Protein AF-A0A917LIN8-F1 (afdb_monomer)

Radius of gyration: 25.71 Å; Cα contacts (8 Å, |Δi|>4): 199; chains: 1; bounding box: 50×62×78 Å

Solvent-accessible surface area (backbone atoms only — not comparable to full-atom values): 12710 Å² total; per-residue (Å²): 141,64,70,69,61,58,52,55,50,21,66,72,71,47,32,49,89,47,98,47,26,43,43,60,83,51,43,73,45,68,66,60,33,48,60,43,65,79,50,48,73,30,46,46,29,79,84,49,97,59,68,46,59,94,97,43,52,61,7,15,52,40,60,76,49,48,64,61,52,44,53,56,44,56,70,54,29,37,52,29,88,75,69,80,53,64,80,85,57,66,88,84,48,74,75,34,44,35,57,57,51,38,67,74,68,50,63,54,44,69,70,58,45,51,58,54,26,74,30,39,70,58,66,50,30,25,53,48,65,68,95,47,73,52,74,68,50,48,50,50,53,52,48,53,51,50,51,49,40,52,75,74,69,43,94,71,83,84,70,89,67,92,67,67,95,82,64,81,73,50,73,67,56,51,50,52,53,49,51,52,50,51,63,59,59,49,75,67,49,67,67,60,52,54,57,54,54,52,51,52,56,54,48,56,58,53,52,54,55,58,55,64,69,69,76,113

Organism: NCBI:txid908250

Sequence (216 aa):
MGTGEFVVEASSNGYWPVERNICDQHFRDPELVTALRDNLTEESCDFCDRTGTPGTPFAAHMDAIMPTLMVGIRALYEPASESGIDYMDTEITSKYTDYDVVYDVVDAEDEVLNAVAHNLTCDDWLQSNWQRPRPDQEMFYGWEAFKSIIKHSLRFLFAGHPVDVDDQPSGARFLHDLIEMIGQIDGWSYRVRRRCIAAECTLQSRISRRRAVRSD

Mean predicted aligned error: 14.88 Å

Foldseek 3Di:
DPVVVQVVVCVVQQFHFQAFKAFLPFAPDPVLSVQFVVAFDAQDGPVDPHGHDPPDGGIHGVVSSSSVLSVQLVVFKDAPVVPPDDPPDVPLFHKDALLRSLVVRGHGDPVVSVSSSVGGPGGIMGTVPRVDDDPVVVVVVVVVVVVCCVVPVDPDDCLPDPDDPPDDDDPVNVVVSVVVVVVVVCVVVVVVVCVVVVVVVVVVVVVVVVVVVVPD

Structure (mmCIF, N/CA/C/O backbone):
data_AF-A0A917LIN8-F1
#
_entry.id   AF-A0A917LIN8-F1
#
loop_
_atom_site.group_PDB
_atom_site.id
_atom_site.type_symbol
_atom_site.label_atom_id
_atom_site.label_alt_id
_atom_site.label_comp_id
_atom_site.label_asym_id
_atom_site.label_entity_id
_atom_site.label_seq_id
_atom_site.pdbx_PDB_ins_code
_atom_site.Cartn_x
_atom_site.Cartn_y
_atom_site.Cartn_z
_atom_site.occupancy
_atom_site.B_iso_or_equiv
_atom_site.auth_seq_id
_atom_site.auth_comp_id
_atom_site.auth_asym_id
_atom_site.auth_atom_id
_atom_site.pdbx_PDB_model_num
ATOM 1 N N . MET A 1 1 ? 8.210 -3.844 32.690 1.00 40.12 1 MET A N 1
ATOM 2 C CA . MET A 1 1 ? 9.120 -4.774 31.990 1.00 40.12 1 MET A CA 1
ATOM 3 C C . MET A 1 1 ? 8.387 -5.255 30.750 1.00 40.12 1 MET A C 1
ATOM 5 O O . MET A 1 1 ? 7.556 -6.134 30.887 1.00 40.12 1 MET A O 1
ATOM 9 N N . GLY A 1 2 ? 8.593 -4.617 29.598 1.00 51.97 2 GLY A N 1
ATOM 10 C CA . GLY A 1 2 ? 7.833 -4.957 28.384 1.00 51.97 2 GLY A CA 1
ATOM 11 C C . GLY A 1 2 ? 8.300 -4.249 27.113 1.00 51.97 2 GLY A C 1
ATOM 12 O O . GLY A 1 2 ? 8.022 -4.715 26.027 1.00 51.97 2 GLY A O 1
ATOM 13 N N . THR A 1 3 ? 9.085 -3.175 27.216 1.00 59.38 3 THR A N 1
ATOM 14 C CA . THR A 1 3 ? 9.502 -2.384 26.046 1.00 59.38 3 THR A CA 1
ATOM 15 C C . THR A 1 3 ? 10.451 -3.115 25.093 1.00 59.38 3 THR A C 1
ATOM 17 O O . THR A 1 3 ? 10.495 -2.774 23.923 1.00 59.38 3 THR A O 1
ATOM 20 N N . GLY A 1 4 ? 11.209 -4.115 25.555 1.00 61.72 4 GLY A N 1
ATOM 21 C CA . GLY A 1 4 ? 12.176 -4.821 24.704 1.00 61.72 4 GLY A CA 1
ATOM 22 C C . GLY A 1 4 ? 11.539 -5.772 23.688 1.00 61.72 4 GLY A C 1
ATOM 23 O O . GLY A 1 4 ? 12.025 -5.867 22.570 1.00 61.72 4 GLY A O 1
ATOM 24 N N . GLU A 1 5 ? 10.454 -6.453 24.061 1.00 67.31 5 GLU A N 1
ATOM 25 C CA . GLU A 1 5 ? 9.777 -7.428 23.194 1.00 67.31 5 GLU A CA 1
ATOM 26 C C . GLU A 1 5 ? 9.017 -6.725 22.063 1.00 67.31 5 GLU A C 1
ATOM 28 O O . GLU A 1 5 ? 9.238 -7.042 20.897 1.00 67.31 5 GLU A O 1
ATOM 33 N N . PHE A 1 6 ? 8.269 -5.664 22.391 1.00 64.38 6 PHE A N 1
ATOM 34 C CA . PHE A 1 6 ? 7.585 -4.826 21.399 1.00 64.38 6 PHE A CA 1
ATOM 35 C C . PHE A 1 6 ? 8.544 -4.176 20.392 1.00 64.38 6 PHE A C 1
ATOM 37 O O . PHE A 1 6 ? 8.222 -4.072 19.214 1.00 64.38 6 PHE A O 1
ATOM 44 N N . VAL A 1 7 ? 9.744 -3.768 20.823 1.00 73.25 7 VAL A N 1
ATOM 45 C CA . VAL A 1 7 ? 10.750 -3.176 19.923 1.00 73.25 7 VAL A CA 1
ATOM 46 C C . VAL A 1 7 ? 11.314 -4.211 18.945 1.00 73.25 7 VAL A C 1
ATOM 48 O O . VAL A 1 7 ? 11.546 -3.886 17.783 1.00 73.25 7 VAL A O 1
ATOM 51 N N . VAL A 1 8 ? 11.519 -5.457 19.383 1.00 74.75 8 VAL A N 1
ATOM 52 C CA . VAL A 1 8 ? 12.017 -6.532 18.506 1.00 74.75 8 VAL A CA 1
ATOM 53 C C . VAL A 1 8 ? 10.954 -6.947 17.489 1.00 74.75 8 VAL A C 1
ATOM 55 O O . VAL A 1 8 ? 11.272 -7.131 16.315 1.00 74.75 8 VAL A O 1
ATOM 58 N N . GLU A 1 9 ? 9.697 -7.060 17.916 1.00 75.38 9 GLU A N 1
ATOM 59 C CA . GLU A 1 9 ? 8.587 -7.419 17.034 1.00 75.38 9 GLU A CA 1
ATOM 60 C C . GLU A 1 9 ? 8.305 -6.331 15.991 1.00 75.38 9 GLU A C 1
ATOM 62 O O . GLU A 1 9 ? 8.242 -6.634 14.798 1.00 75.38 9 GLU A O 1
ATOM 67 N N . ALA A 1 10 ? 8.245 -5.061 16.404 1.00 79.44 10 ALA A N 1
ATOM 68 C CA . ALA A 1 10 ? 8.063 -3.941 15.484 1.00 79.44 10 ALA A CA 1
ATOM 69 C C . ALA A 1 10 ? 9.196 -3.865 14.453 1.00 79.44 10 ALA A C 1
ATOM 71 O O . ALA A 1 10 ? 8.9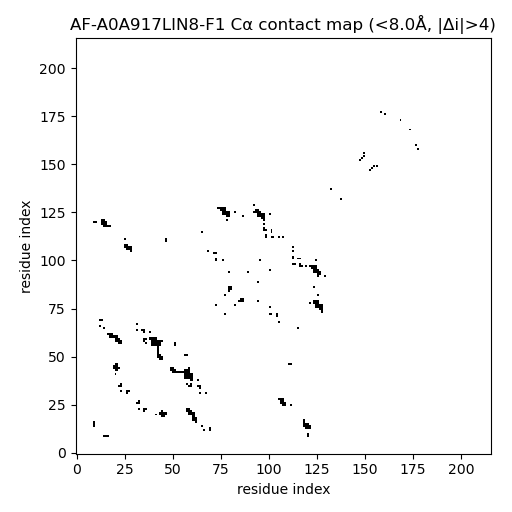44 -3.708 13.261 1.00 79.44 10 ALA A O 1
ATOM 72 N 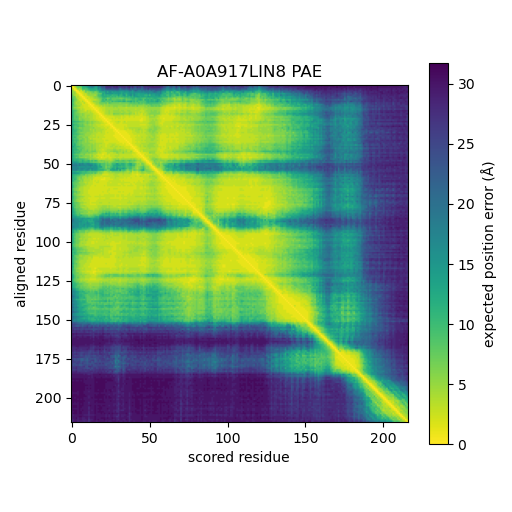N . SER A 1 11 ? 10.443 -4.074 14.890 1.00 74.75 11 SER A N 1
ATOM 73 C CA . SER A 1 11 ? 11.602 -4.109 13.994 1.00 74.75 11 SER A CA 1
ATOM 74 C C . SER A 1 11 ? 11.518 -5.235 12.956 1.00 74.75 11 SER A C 1
ATOM 76 O O . SER A 1 11 ? 11.898 -5.033 11.807 1.00 74.75 11 SER A O 1
ATOM 78 N N . SER A 1 12 ? 10.988 -6.404 13.328 1.00 81.44 12 SER A N 1
ATOM 79 C CA . SER A 1 12 ? 10.772 -7.522 12.400 1.00 81.44 12 SER A CA 1
ATOM 80 C C . SER A 1 12 ? 9.633 -7.245 11.410 1.00 81.44 12 SER A C 1
ATOM 82 O O . SER A 1 12 ? 9.752 -7.512 10.208 1.00 81.44 12 SER A O 1
ATOM 84 N N . ASN A 1 13 ? 8.521 -6.704 11.907 1.00 84.69 13 ASN A N 1
ATOM 85 C CA . ASN A 1 13 ? 7.303 -6.489 11.128 1.00 84.69 13 ASN A CA 1
ATOM 86 C C . ASN A 1 13 ? 7.406 -5.255 10.213 1.00 84.69 13 ASN A C 1
ATOM 88 O O . ASN A 1 13 ? 6.867 -5.257 9.104 1.00 84.69 13 ASN A O 1
ATOM 92 N N . GLY A 1 14 ? 8.187 -4.248 10.607 1.00 87.12 14 GLY A N 1
ATOM 93 C CA . GLY A 1 14 ? 8.381 -2.987 9.885 1.00 87.12 14 GLY A CA 1
ATOM 94 C C . GLY A 1 14 ? 7.382 -1.884 10.261 1.00 87.12 14 GLY A C 1
ATOM 95 O O . GLY A 1 14 ? 7.321 -0.864 9.576 1.00 87.12 14 GLY A O 1
ATOM 96 N N . TYR A 1 15 ? 6.594 -2.087 11.319 1.00 90.81 15 TYR A N 1
ATOM 97 C CA . TYR A 1 15 ? 5.623 -1.124 11.841 1.00 90.81 15 TYR A CA 1
ATOM 98 C C . TYR A 1 15 ? 5.428 -1.290 13.355 1.00 90.81 15 TYR A C 1
ATOM 100 O O . TYR A 1 15 ? 5.651 -2.366 13.914 1.00 90.81 15 TYR A O 1
ATOM 108 N N . TRP A 1 16 ? 5.007 -0.214 14.009 1.00 90.50 16 TRP A N 1
ATOM 109 C CA . TRP A 1 16 ? 4.573 -0.167 15.400 1.00 90.50 16 TRP A CA 1
ATOM 110 C C . TRP A 1 16 ? 3.094 -0.553 15.527 1.00 90.50 16 TRP A C 1
ATOM 112 O O . TRP A 1 16 ? 2.319 -0.229 14.625 1.00 90.50 16 TRP A O 1
ATOM 122 N N . PRO A 1 17 ? 2.682 -1.198 16.636 1.00 87.25 17 PRO A N 1
ATOM 123 C CA . PRO A 1 17 ? 1.278 -1.504 16.885 1.00 87.25 17 PRO A CA 1
ATOM 124 C C . PRO A 1 17 ? 0.391 -0.259 16.797 1.00 87.25 17 PRO A C 1
ATOM 126 O O . PRO A 1 17 ? 0.713 0.790 17.361 1.00 87.25 17 PRO A O 1
ATOM 129 N N . VAL A 1 18 ? -0.730 -0.391 16.099 1.00 88.25 18 VAL A N 1
ATOM 130 C CA . VAL A 1 18 ? -1.686 0.678 15.838 1.00 88.25 18 VAL A CA 1
ATOM 131 C C . VAL A 1 18 ? -2.943 0.427 16.654 1.00 88.25 18 VAL A C 1
ATOM 133 O O . VAL A 1 18 ? -3.822 -0.328 16.245 1.00 88.25 18 VAL A O 1
ATOM 136 N N . GLU A 1 19 ? -3.050 1.104 17.797 1.00 88.00 19 GLU A N 1
ATOM 137 C CA . GLU A 1 19 ? -4.209 1.046 18.700 1.00 88.00 19 GLU A CA 1
ATOM 138 C C . GLU A 1 19 ? -5.396 1.871 18.154 1.00 88.00 19 GLU A C 1
ATOM 140 O O . GLU A 1 19 ? -5.859 2.823 18.784 1.00 88.00 19 GLU A O 1
ATOM 145 N N . ARG A 1 20 ? -5.854 1.553 16.936 1.00 90.81 20 ARG A N 1
ATOM 146 C CA . ARG A 1 20 ? -7.037 2.150 16.294 1.00 90.81 20 ARG A CA 1
ATOM 147 C C . ARG A 1 20 ? -7.851 1.095 15.552 1.00 90.81 20 ARG A C 1
ATOM 149 O O . ARG A 1 20 ? -7.317 0.124 15.019 1.00 90.81 20 ARG A O 1
ATOM 156 N N . ASN A 1 21 ? -9.147 1.347 15.449 1.00 92.94 21 ASN A N 1
ATOM 157 C CA . ASN A 1 21 ? -10.133 0.483 14.823 1.00 92.94 21 ASN A CA 1
ATOM 158 C C . ASN A 1 21 ? -10.645 1.089 13.516 1.00 92.94 21 ASN A C 1
ATOM 160 O O . ASN A 1 21 ? -11.035 2.259 13.455 1.00 92.94 21 ASN A O 1
ATOM 164 N N . ILE A 1 22 ? -10.706 0.277 12.465 1.00 93.12 22 ILE A N 1
ATOM 165 C CA . ILE A 1 22 ? -11.076 0.707 11.115 1.00 93.12 22 ILE A CA 1
ATOM 166 C C . ILE A 1 22 ? -12.198 -0.157 10.535 1.00 93.12 22 ILE A C 1
ATOM 168 O O . ILE A 1 22 ? -12.260 -1.364 10.769 1.00 93.12 22 ILE A O 1
ATOM 172 N N . CYS A 1 23 ? -13.110 0.468 9.788 1.00 92.94 23 CYS A N 1
ATOM 173 C CA . CYS A 1 23 ? -14.194 -0.218 9.090 1.00 92.94 23 CYS A CA 1
ATOM 174 C C . CYS A 1 23 ? -13.923 -0.360 7.587 1.00 92.94 23 CYS A C 1
ATOM 176 O O . CYS A 1 23 ? -13.042 0.287 7.022 1.00 92.94 23 CYS A O 1
ATOM 178 N N . ASP A 1 24 ? -14.725 -1.191 6.927 1.00 90.88 24 ASP A N 1
ATOM 179 C CA . ASP A 1 24 ? -14.562 -1.552 5.517 1.00 90.88 24 ASP A CA 1
ATOM 180 C C . ASP A 1 24 ? -14.819 -0.412 4.522 1.00 90.88 24 ASP A C 1
ATOM 182 O O . ASP A 1 24 ? -14.478 -0.539 3.352 1.00 90.88 24 ASP A O 1
ATOM 186 N N . GLN A 1 25 ? -15.396 0.707 4.962 1.00 90.81 25 GLN A N 1
ATOM 187 C CA . GLN A 1 25 ? -15.702 1.840 4.084 1.00 90.81 25 GLN A CA 1
ATOM 188 C C . GLN A 1 25 ? -14.488 2.695 3.725 1.00 90.81 25 GLN A C 1
ATOM 190 O O . GLN A 1 25 ? -14.537 3.397 2.718 1.00 90.81 25 GLN A O 1
ATOM 195 N N . HIS A 1 26 ? -13.418 2.641 4.519 1.00 90.62 26 HIS A N 1
ATOM 196 C CA . HIS A 1 26 ? -12.245 3.480 4.283 1.00 90.62 26 HIS A CA 1
ATOM 197 C C . HIS A 1 26 ? -11.293 2.911 3.226 1.00 90.62 26 HIS A C 1
ATOM 199 O O . HIS A 1 26 ? -10.405 3.628 2.774 1.00 90.62 26 HIS A O 1
ATOM 205 N N . PHE A 1 27 ? -11.479 1.653 2.816 1.00 91.25 27 PHE A N 1
ATOM 206 C CA . PHE A 1 27 ? -10.682 1.006 1.777 1.00 91.25 27 PHE A CA 1
ATOM 207 C C . PHE A 1 27 ? -11.483 0.874 0.486 1.00 91.25 27 PHE A C 1
ATOM 209 O O . PHE A 1 27 ? -12.656 0.498 0.496 1.00 91.25 27 PHE A O 1
ATOM 216 N N . ARG A 1 28 ? -10.831 1.151 -0.643 1.00 91.69 28 ARG A N 1
ATOM 217 C CA . ARG A 1 28 ? -11.419 0.961 -1.979 1.00 91.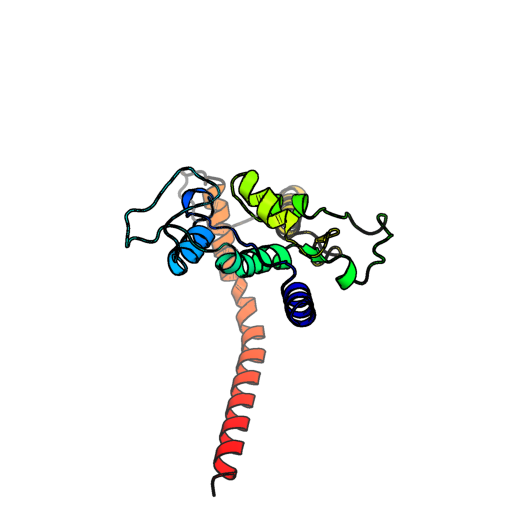69 28 ARG A CA 1
ATOM 218 C C . ARG A 1 28 ? -11.003 -0.355 -2.624 1.00 91.69 28 ARG A C 1
ATOM 220 O O . ARG A 1 28 ? -11.704 -0.846 -3.507 1.00 91.69 28 ARG A O 1
ATOM 227 N N . ASP A 1 29 ? -9.900 -0.935 -2.159 1.00 88.44 29 ASP A N 1
ATOM 228 C CA . ASP A 1 29 ? -9.408 -2.227 -2.624 1.00 88.44 29 ASP A CA 1
ATOM 229 C C . ASP A 1 29 ? -10.305 -3.377 -2.106 1.00 88.44 29 ASP A C 1
ATOM 231 O O . ASP A 1 29 ? -10.426 -3.572 -0.890 1.00 88.44 29 ASP A O 1
ATOM 235 N N . PRO A 1 30 ? -10.935 -4.163 -3.001 1.00 89.50 30 PRO A N 1
ATOM 236 C CA . PRO A 1 30 ? -11.813 -5.264 -2.613 1.00 89.50 30 PRO A CA 1
ATOM 237 C C . PRO A 1 30 ? -11.102 -6.393 -1.848 1.00 89.50 30 PRO A C 1
ATOM 239 O O . PRO A 1 30 ? -11.739 -7.053 -1.022 1.00 89.50 30 PRO A O 1
ATOM 242 N N . GLU A 1 31 ? -9.811 -6.625 -2.090 1.00 88.12 31 GLU A N 1
ATOM 243 C CA . GLU A 1 31 ? -9.030 -7.650 -1.390 1.00 88.12 31 GLU A CA 1
ATOM 244 C C . GLU A 1 31 ? -8.736 -7.203 0.048 1.00 88.12 31 GLU A C 1
ATOM 246 O O . GLU A 1 31 ? -8.931 -7.978 0.987 1.00 88.12 31 GLU A O 1
ATOM 251 N N . LEU A 1 32 ? -8.382 -5.926 0.251 1.00 87.81 32 LEU A N 1
ATOM 252 C CA . LEU A 1 32 ? -8.216 -5.357 1.596 1.00 87.81 32 LEU A CA 1
ATOM 253 C C . LEU A 1 32 ? -9.534 -5.348 2.374 1.00 87.81 32 LEU A C 1
ATOM 255 O O . LEU A 1 32 ? -9.554 -5.702 3.552 1.00 87.81 32 LEU A O 1
ATOM 259 N N . VAL A 1 33 ? -10.650 -5.017 1.718 1.00 91.50 33 VAL A N 1
ATOM 260 C CA . VAL A 1 33 ? -11.989 -5.094 2.325 1.00 91.50 33 VAL A CA 1
ATOM 261 C C . VAL A 1 33 ? -12.325 -6.522 2.756 1.00 91.50 33 VAL A C 1
ATOM 263 O O . VAL A 1 33 ? -12.903 -6.725 3.825 1.00 91.50 33 VAL A O 1
ATOM 266 N N . THR A 1 34 ? -11.965 -7.521 1.950 1.00 90.56 34 THR A N 1
ATOM 267 C CA . THR A 1 34 ? -12.188 -8.934 2.286 1.00 90.56 34 THR A CA 1
ATOM 268 C C . THR A 1 34 ? -11.336 -9.348 3.483 1.00 90.56 34 THR A C 1
ATOM 270 O O . THR A 1 34 ? -11.875 -9.861 4.462 1.00 90.56 34 THR A O 1
ATOM 273 N N . ALA A 1 35 ? -10.040 -9.024 3.463 1.00 88.44 35 ALA A N 1
ATOM 274 C CA . ALA A 1 35 ? -9.132 -9.290 4.575 1.00 88.44 35 ALA A CA 1
ATOM 275 C C . ALA A 1 35 ? -9.588 -8.614 5.882 1.00 88.44 35 ALA A C 1
ATOM 277 O O . ALA A 1 35 ? -9.452 -9.191 6.962 1.00 88.44 35 ALA A O 1
ATOM 278 N N . LEU A 1 36 ? -10.174 -7.416 5.798 1.00 90.56 36 LEU A N 1
ATOM 279 C CA . LEU A 1 36 ? -10.730 -6.719 6.955 1.00 90.56 36 LEU A CA 1
ATOM 280 C C . LEU A 1 36 ? -11.976 -7.424 7.507 1.00 90.56 36 LEU A C 1
ATOM 282 O O . LEU A 1 36 ? -12.115 -7.584 8.718 1.00 90.56 36 LEU A O 1
ATOM 286 N N . ARG A 1 37 ? -12.876 -7.873 6.623 1.00 89.56 37 ARG A N 1
ATOM 287 C CA . ARG A 1 37 ? -14.119 -8.563 7.003 1.00 89.56 37 ARG A CA 1
ATOM 288 C C . ARG A 1 37 ? -13.877 -9.894 7.710 1.00 89.56 37 ARG A C 1
ATOM 290 O O . ARG A 1 37 ? -14.669 -10.267 8.573 1.00 89.56 37 ARG A O 1
ATOM 297 N N . ASP A 1 38 ? -12.777 -10.564 7.392 1.00 90.19 38 ASP A N 1
ATOM 298 C CA . ASP A 1 38 ? -12.367 -11.796 8.069 1.00 90.19 38 ASP A CA 1
ATOM 299 C C . ASP A 1 38 ? -11.862 -11.554 9.507 1.00 90.19 38 ASP A C 1
ATOM 301 O O . ASP A 1 38 ? -11.771 -12.498 10.291 1.00 90.19 38 ASP A O 1
ATOM 305 N N . ASN A 1 39 ? -11.580 -10.298 9.879 1.00 89.75 39 ASN A N 1
ATOM 306 C CA . ASN A 1 39 ? -10.994 -9.906 11.167 1.00 89.75 39 ASN A CA 1
ATOM 307 C C . ASN A 1 39 ? -11.865 -8.916 11.972 1.00 89.75 39 ASN A C 1
ATOM 309 O O . ASN A 1 39 ? -11.350 -8.183 12.815 1.00 89.75 39 ASN A O 1
ATOM 313 N N . LEU A 1 40 ? -13.182 -8.871 11.738 1.00 90.88 40 LEU A N 1
ATOM 314 C CA . LEU A 1 40 ? -14.086 -7.961 12.458 1.00 90.88 40 LEU A CA 1
ATOM 315 C C . LEU A 1 40 ? -14.268 -8.387 13.920 1.00 90.88 40 LEU A C 1
ATOM 317 O O . LEU A 1 40 ? -14.901 -9.405 14.209 1.00 90.88 40 LEU A O 1
ATOM 321 N N . THR A 1 41 ? -13.767 -7.572 14.844 1.00 90.19 41 THR A N 1
ATOM 322 C CA . THR A 1 41 ? -13.877 -7.807 16.294 1.00 90.19 41 THR A CA 1
ATOM 323 C C . THR A 1 41 ? -14.537 -6.654 17.040 1.00 90.19 41 THR A C 1
ATOM 325 O O . THR A 1 41 ? -15.079 -6.872 18.120 1.00 90.19 41 THR A O 1
ATOM 328 N N . GLU A 1 42 ? -14.550 -5.455 16.457 1.00 88.81 42 GLU A N 1
ATOM 329 C CA . GLU A 1 42 ? -14.889 -4.213 17.147 1.00 88.81 42 GLU A CA 1
ATOM 330 C C . GLU A 1 42 ? -16.222 -3.619 16.678 1.00 88.81 4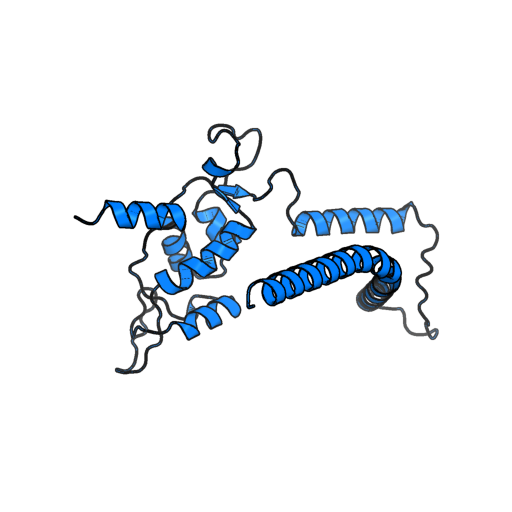2 GLU A C 1
ATOM 332 O O . GLU A 1 42 ? -16.651 -3.753 15.525 1.00 88.81 42 GLU A O 1
ATOM 337 N N . GLU A 1 43 ? -16.881 -2.915 17.596 1.00 88.38 43 GLU A N 1
ATOM 338 C CA . GLU A 1 43 ? -18.187 -2.275 17.392 1.00 88.38 43 GLU A CA 1
ATOM 339 C C . GLU A 1 43 ? -18.081 -0.757 17.173 1.00 88.38 43 GLU A C 1
ATOM 341 O O . GLU A 1 43 ? -19.097 -0.059 17.147 1.00 88.38 43 GLU A O 1
ATOM 346 N N . SER A 1 44 ? -16.871 -0.221 17.025 1.00 88.31 44 SER A N 1
ATOM 347 C CA . SER A 1 44 ? -16.627 1.201 16.776 1.00 88.31 44 SER A CA 1
ATOM 348 C C . SER A 1 44 ? -15.441 1.397 15.844 1.00 88.31 44 SER A C 1
ATOM 350 O O . SER A 1 44 ? -14.459 0.663 15.920 1.00 88.31 44 SER A O 1
ATOM 352 N N . CYS A 1 45 ? -15.527 2.407 14.984 1.00 91.69 45 CYS A N 1
ATOM 353 C CA . CYS A 1 45 ? -14.435 2.827 14.117 1.00 91.69 45 CYS A CA 1
ATOM 354 C C . CYS A 1 45 ? -13.905 4.185 14.588 1.00 91.69 45 CYS A C 1
ATOM 356 O O . CYS A 1 45 ? -14.694 5.079 14.870 1.00 91.69 45 CYS A O 1
ATOM 358 N N . ASP A 1 46 ? -12.585 4.349 14.634 1.00 91.38 46 ASP A N 1
ATOM 359 C CA . ASP A 1 46 ? -11.936 5.593 15.073 1.00 91.38 46 ASP A CA 1
ATOM 360 C C . ASP A 1 46 ? -11.757 6.618 13.944 1.00 91.38 46 ASP A C 1
ATOM 362 O O . ASP A 1 46 ? -11.173 7.677 14.166 1.00 91.38 46 ASP A O 1
ATOM 366 N N . PHE A 1 47 ? -12.201 6.291 12.729 1.00 89.00 47 PHE A N 1
ATOM 367 C CA . PHE A 1 47 ? -12.070 7.120 11.523 1.00 89.00 47 PHE A CA 1
ATOM 368 C C . PHE A 1 47 ? -13.425 7.588 10.977 1.00 89.00 47 PHE A C 1
ATOM 370 O O . PHE A 1 47 ? -13.486 8.461 10.117 1.00 89.00 47 PHE A O 1
ATOM 377 N N . CYS A 1 48 ? -14.533 7.022 11.463 1.00 88.44 48 CYS A N 1
ATOM 378 C CA . CYS A 1 48 ? -15.871 7.464 11.092 1.00 88.44 48 CYS A CA 1
ATOM 379 C C . CYS A 1 48 ? -16.808 7.468 12.298 1.00 88.44 48 CYS A C 1
ATOM 381 O O . CYS A 1 48 ? -16.663 6.676 13.221 1.00 88.44 48 CYS A O 1
ATOM 383 N N . ASP A 1 49 ? -17.853 8.293 12.240 1.00 85.12 49 ASP A N 1
ATOM 384 C CA . ASP A 1 49 ? -18.852 8.414 13.312 1.00 85.12 49 ASP A CA 1
ATOM 385 C C . ASP A 1 49 ? -19.816 7.210 13.409 1.00 85.12 49 ASP A C 1
ATOM 387 O O . ASP A 1 49 ? -20.864 7.274 14.063 1.00 85.12 49 ASP A O 1
ATOM 391 N N . ARG A 1 50 ? -19.521 6.096 12.727 1.00 80.25 50 ARG A N 1
ATOM 392 C CA . ARG A 1 50 ? -20.367 4.902 12.775 1.00 80.25 50 ARG A CA 1
ATOM 393 C C . ARG A 1 50 ? -20.156 4.189 14.103 1.00 80.25 50 ARG A C 1
ATOM 395 O O . ARG A 1 50 ? -19.040 3.859 14.490 1.00 80.25 50 ARG A O 1
ATOM 402 N N . THR A 1 51 ? -21.263 3.883 14.764 1.00 74.56 51 THR A N 1
ATOM 403 C CA . THR A 1 51 ? -21.295 3.017 15.942 1.00 74.56 51 THR A CA 1
ATOM 404 C C . THR A 1 51 ? -22.126 1.783 15.627 1.00 74.56 51 THR A C 1
ATOM 406 O O . THR A 1 51 ? -23.163 1.858 14.961 1.00 74.56 51 THR A O 1
ATOM 409 N N . GLY A 1 52 ? -21.612 0.626 16.031 1.00 72.19 52 GLY A N 1
ATOM 410 C CA . GLY A 1 52 ? -22.226 -0.667 15.792 1.00 72.19 52 GLY A CA 1
ATOM 411 C C . GLY A 1 52 ? -23.472 -0.841 16.645 1.00 72.19 52 GLY A C 1
ATOM 412 O O . GLY A 1 52 ? -23.681 -0.154 17.646 1.00 72.19 52 GLY A O 1
ATOM 413 N N . THR A 1 53 ? -24.314 -1.794 16.253 1.00 77.94 53 THR A N 1
ATOM 414 C CA . THR A 1 53 ? -25.336 -2.286 17.182 1.00 77.94 53 THR A CA 1
ATOM 415 C C . THR A 1 53 ? -24.639 -3.241 18.158 1.00 77.94 53 THR A C 1
ATOM 417 O O . THR A 1 53 ? -23.781 -4.006 17.707 1.00 77.94 53 THR A O 1
ATOM 420 N N . PRO A 1 54 ? -24.982 -3.241 19.459 1.00 73.94 54 PRO A N 1
ATOM 421 C CA . PRO A 1 54 ? -24.363 -4.158 20.412 1.00 73.94 54 PRO A CA 1
ATOM 422 C C . PRO A 1 54 ? -24.486 -5.619 19.958 1.00 73.94 54 PRO A C 1
ATOM 424 O O . PRO A 1 54 ? -25.592 -6.091 19.680 1.00 73.94 54 PRO A O 1
ATOM 427 N N . GLY A 1 55 ? -23.363 -6.331 19.884 1.00 76.81 55 GLY A N 1
ATOM 428 C CA . GLY A 1 55 ? -23.267 -7.721 19.435 1.00 76.81 55 GLY A CA 1
ATOM 429 C C . GLY A 1 55 ? -23.049 -7.913 17.930 1.00 76.81 55 GLY A C 1
ATOM 430 O O . GLY A 1 55 ? -23.040 -9.056 17.471 1.00 76.81 55 GLY A O 1
ATOM 431 N N . THR A 1 56 ? -22.880 -6.837 17.155 1.00 85.00 56 THR A N 1
ATOM 432 C CA . THR A 1 56 ? -22.548 -6.908 15.721 1.00 85.00 56 THR A CA 1
ATOM 433 C C . THR A 1 56 ? -21.249 -6.150 15.430 1.00 85.00 56 THR A C 1
ATOM 435 O O . THR A 1 56 ? -21.304 -4.934 15.218 1.00 85.00 56 THR A O 1
ATOM 438 N N . PRO A 1 57 ? -20.087 -6.832 15.416 1.00 87.12 57 PRO A N 1
ATOM 439 C CA . PRO A 1 57 ? -18.826 -6.191 15.069 1.00 87.12 57 PRO A CA 1
ATOM 440 C C . PRO A 1 57 ? -18.832 -5.791 13.591 1.00 87.12 57 PRO A C 1
ATOM 442 O O . PRO A 1 57 ? -19.289 -6.543 12.727 1.00 87.12 57 PRO A O 1
ATOM 445 N N . PHE A 1 58 ? -18.344 -4.587 13.302 1.00 90.69 58 PHE A N 1
ATOM 446 C CA . PHE A 1 58 ? -18.241 -4.053 11.937 1.00 90.69 58 PHE A CA 1
ATOM 447 C C . PHE A 1 58 ? -16.899 -3.364 11.657 1.00 90.69 58 PHE A C 1
ATOM 449 O O . PHE A 1 58 ? -16.636 -2.992 10.513 1.00 90.69 58 PHE A O 1
ATOM 456 N N . ALA A 1 59 ? -16.058 -3.202 12.679 1.00 91.31 59 ALA A N 1
ATOM 457 C CA . ALA A 1 59 ? -14.699 -2.702 12.565 1.00 91.31 59 ALA A CA 1
ATOM 458 C C . ALA A 1 59 ? -13.698 -3.790 12.984 1.00 91.31 59 ALA A C 1
ATOM 460 O O . ALA A 1 59 ? -14.033 -4.722 13.720 1.00 91.31 59 ALA A O 1
ATOM 461 N N . ALA A 1 60 ? -12.468 -3.673 12.500 1.00 92.56 60 ALA A N 1
ATOM 462 C CA . ALA A 1 60 ? -11.345 -4.510 12.899 1.00 92.56 60 ALA A CA 1
ATOM 463 C C . ALA A 1 60 ? -10.232 -3.639 13.483 1.00 92.56 60 ALA A C 1
ATOM 465 O O . ALA A 1 60 ? -10.090 -2.467 13.119 1.00 92.56 60 ALA A O 1
ATOM 466 N N . HIS A 1 61 ? -9.424 -4.229 14.359 1.00 92.75 61 HIS A N 1
ATOM 467 C CA . HIS A 1 61 ? -8.215 -3.586 14.857 1.00 92.75 61 HIS A CA 1
ATOM 468 C C . HIS A 1 61 ? -7.207 -3.412 13.713 1.00 92.75 61 HIS A C 1
ATOM 470 O O . HIS A 1 61 ? -6.983 -4.348 12.940 1.00 92.75 61 HIS A O 1
ATOM 476 N N . MET A 1 62 ? -6.574 -2.241 13.598 1.00 90.88 62 MET A N 1
ATOM 477 C CA . MET A 1 62 ? -5.631 -1.967 12.509 1.00 90.88 62 MET A CA 1
ATOM 478 C C . MET A 1 62 ? -4.461 -2.957 12.485 1.00 90.88 62 MET A C 1
ATOM 480 O O . MET A 1 62 ? -4.050 -3.378 11.406 1.00 90.88 62 MET A O 1
ATOM 484 N N . ASP A 1 63 ? -3.989 -3.431 13.639 1.00 90.44 63 ASP A N 1
ATOM 485 C CA . ASP A 1 63 ? -2.935 -4.459 13.685 1.00 90.44 63 ASP A CA 1
ATOM 486 C C . ASP A 1 63 ? -3.272 -5.747 12.925 1.00 90.44 63 ASP A C 1
ATOM 488 O O . ASP A 1 63 ? -2.360 -6.439 12.480 1.00 90.44 63 ASP A O 1
ATOM 492 N N . ALA A 1 64 ? -4.555 -6.071 12.733 1.00 89.38 64 ALA A N 1
ATOM 493 C CA . ALA A 1 64 ? -4.952 -7.240 11.955 1.00 89.38 64 ALA A CA 1
ATOM 494 C C . ALA A 1 64 ? -4.722 -7.049 10.444 1.00 89.38 64 ALA A C 1
ATOM 496 O O . ALA A 1 64 ? -4.475 -8.026 9.738 1.00 89.38 64 ALA A O 1
ATOM 497 N N . ILE A 1 65 ? -4.783 -5.808 9.941 1.00 91.06 65 ILE A N 1
ATOM 498 C CA . ILE A 1 65 ? -4.608 -5.498 8.513 1.00 91.06 65 ILE A CA 1
ATOM 499 C C . ILE A 1 65 ? -3.182 -5.055 8.170 1.00 91.06 65 ILE A C 1
ATOM 501 O O . ILE A 1 65 ? -2.738 -5.258 7.038 1.00 91.06 65 ILE A O 1
ATOM 505 N N . MET A 1 66 ? -2.435 -4.511 9.137 1.00 92.00 66 MET A N 1
ATOM 506 C CA . MET A 1 66 ? -1.055 -4.052 8.936 1.00 92.00 66 MET A CA 1
ATOM 507 C C . MET A 1 66 ? -0.132 -5.104 8.289 1.00 92.00 66 MET A C 1
ATOM 509 O O . MET A 1 66 ? 0.584 -4.736 7.358 1.00 92.00 66 MET A O 1
ATOM 513 N N . PRO A 1 67 ? -0.162 -6.407 8.649 1.00 91.44 67 PRO A N 1
ATOM 514 C CA . PRO A 1 67 ? 0.641 -7.420 7.963 1.00 91.44 67 PRO A CA 1
ATOM 515 C C . PRO A 1 67 ? 0.356 -7.496 6.459 1.00 91.44 67 PRO A C 1
ATOM 517 O O . PRO A 1 67 ? 1.282 -7.598 5.658 1.00 91.44 67 PRO A O 1
ATOM 520 N N . THR A 1 68 ? -0.917 -7.411 6.066 1.00 91.25 68 THR A N 1
ATOM 521 C CA . THR A 1 68 ? -1.343 -7.445 4.660 1.00 91.25 68 THR A CA 1
ATOM 522 C C . THR A 1 68 ? -0.859 -6.204 3.913 1.00 91.25 68 THR A C 1
ATOM 524 O O . THR A 1 68 ? -0.331 -6.322 2.807 1.00 91.25 68 THR A O 1
ATOM 527 N N . LEU A 1 69 ? -0.954 -5.027 4.539 1.00 91.81 69 LEU A N 1
ATOM 528 C CA . LEU A 1 69 ? -0.420 -3.782 3.978 1.00 91.81 69 LEU A CA 1
ATOM 529 C C . LEU A 1 69 ? 1.100 -3.860 3.796 1.00 91.81 69 LEU A C 1
ATOM 531 O O . LEU A 1 69 ? 1.616 -3.513 2.734 1.00 91.81 69 LEU A O 1
ATOM 535 N N . MET A 1 70 ? 1.819 -4.404 4.781 1.00 92.44 70 MET A N 1
ATOM 536 C CA . MET A 1 70 ? 3.268 -4.582 4.699 1.00 92.44 70 MET A CA 1
ATOM 537 C C . MET A 1 70 ? 3.698 -5.539 3.590 1.00 92.44 70 MET A C 1
ATOM 539 O O . MET A 1 70 ? 4.771 -5.345 3.024 1.00 92.44 70 MET A O 1
ATOM 543 N N . VAL A 1 71 ? 2.890 -6.549 3.245 1.00 91.00 71 VAL A N 1
ATOM 544 C CA . VAL A 1 71 ? 3.160 -7.403 2.075 1.00 91.00 71 VAL A CA 1
ATOM 545 C C . VAL A 1 71 ? 3.122 -6.577 0.788 1.00 91.00 71 VAL A C 1
ATOM 547 O O . VAL A 1 71 ? 4.020 -6.719 -0.040 1.00 91.00 71 VAL A O 1
ATOM 550 N N . GLY A 1 72 ? 2.128 -5.696 0.635 1.00 90.44 72 GLY A N 1
ATOM 551 C CA . GLY A 1 72 ? 2.032 -4.785 -0.509 1.00 90.44 72 GLY A CA 1
ATOM 552 C C . GLY A 1 72 ? 3.201 -3.802 -0.568 1.00 90.44 72 GLY A C 1
ATOM 553 O O . GLY A 1 72 ? 3.862 -3.685 -1.599 1.00 90.44 72 GLY A O 1
ATOM 554 N N . ILE A 1 73 ? 3.522 -3.169 0.565 1.00 92.19 73 ILE A N 1
ATOM 555 C CA . ILE A 1 73 ? 4.637 -2.220 0.672 1.00 92.19 73 ILE A CA 1
ATOM 556 C C . ILE A 1 73 ? 5.959 -2.905 0.319 1.00 92.19 73 ILE A C 1
ATOM 558 O O . ILE A 1 73 ? 6.665 -2.441 -0.572 1.00 92.19 73 ILE A O 1
ATOM 562 N N . A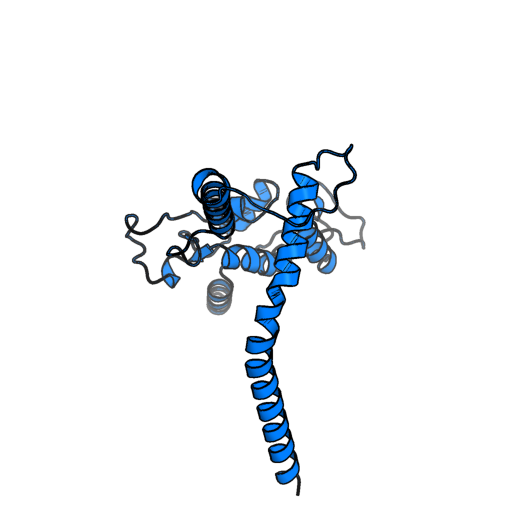RG A 1 74 ? 6.265 -4.054 0.936 1.00 90.56 74 ARG A N 1
ATOM 563 C CA . ARG A 1 74 ? 7.518 -4.793 0.700 1.00 90.56 74 ARG A CA 1
ATOM 564 C C . ARG A 1 74 ? 7.633 -5.388 -0.707 1.00 90.56 74 ARG A C 1
ATOM 566 O O . ARG A 1 74 ? 8.728 -5.760 -1.120 1.00 90.56 74 ARG A O 1
ATOM 573 N N . ALA A 1 75 ? 6.528 -5.506 -1.445 1.00 88.88 75 ALA A N 1
ATOM 574 C CA . ALA A 1 75 ? 6.562 -5.947 -2.837 1.00 88.88 75 ALA A CA 1
ATOM 575 C C . ALA A 1 75 ? 7.109 -4.863 -3.782 1.00 88.88 75 ALA A C 1
ATOM 577 O O . ALA A 1 75 ? 7.697 -5.197 -4.812 1.00 88.88 75 ALA A O 1
ATOM 578 N N . LEU A 1 76 ? 6.919 -3.583 -3.444 1.00 88.88 76 LEU A N 1
ATOM 579 C CA . LEU A 1 76 ? 7.307 -2.445 -4.283 1.00 88.88 76 LEU A CA 1
ATOM 580 C C . LEU A 1 76 ? 8.462 -1.627 -3.705 1.00 88.88 76 LEU A C 1
ATOM 582 O O . LEU A 1 76 ? 9.198 -1.000 -4.469 1.00 88.88 76 LEU A O 1
ATOM 586 N N . TYR A 1 77 ? 8.639 -1.656 -2.389 1.00 91.56 77 TYR A N 1
ATOM 587 C CA . TYR A 1 77 ? 9.593 -0.844 -1.652 1.00 91.56 77 TYR A CA 1
ATOM 588 C C . TYR A 1 77 ? 10.384 -1.681 -0.648 1.00 91.56 77 TYR A C 1
ATOM 590 O O . TYR A 1 77 ? 9.916 -2.697 -0.142 1.00 91.56 77 TYR A O 1
ATOM 598 N N . GLU A 1 78 ? 11.599 -1.245 -0.348 1.00 90.81 78 GLU A N 1
ATOM 599 C CA . GLU A 1 78 ? 12.461 -1.818 0.681 1.00 90.81 78 GLU A CA 1
ATOM 600 C C . GLU A 1 78 ? 13.015 -0.702 1.580 1.00 90.81 78 GLU A C 1
ATOM 602 O O . GLU A 1 78 ? 13.246 0.411 1.091 1.00 90.81 78 GLU A O 1
ATOM 607 N N . PRO A 1 79 ? 13.232 -0.954 2.883 1.00 89.62 79 PRO A N 1
ATOM 608 C CA . PRO A 1 79 ? 13.873 0.020 3.757 1.00 89.62 79 PRO A CA 1
ATOM 609 C C . PRO A 1 79 ? 15.269 0.383 3.239 1.00 89.62 79 PRO A C 1
ATOM 611 O O . PRO A 1 79 ? 16.056 -0.499 2.878 1.00 89.62 79 PRO A O 1
ATOM 614 N N . ALA A 1 80 ? 15.623 1.671 3.250 1.00 86.69 80 ALA A N 1
ATOM 615 C CA . ALA A 1 80 ? 16.926 2.121 2.757 1.00 86.69 80 ALA A CA 1
ATOM 616 C C . ALA A 1 80 ? 18.095 1.443 3.495 1.00 86.69 80 ALA A C 1
ATOM 618 O O . ALA A 1 80 ? 19.102 1.097 2.877 1.00 86.69 80 ALA A O 1
ATOM 619 N N . SER A 1 81 ? 17.927 1.167 4.791 1.00 82.75 81 SER A N 1
ATOM 620 C CA . SER A 1 81 ? 18.896 0.460 5.636 1.00 82.75 81 SER A CA 1
ATOM 621 C C . SER A 1 81 ? 19.181 -0.986 5.202 1.00 82.75 81 SER A C 1
ATOM 623 O O . SER A 1 81 ? 20.254 -1.506 5.506 1.00 82.75 81 SER A O 1
ATOM 625 N N . GLU A 1 82 ? 18.254 -1.635 4.493 1.00 82.56 82 GLU A N 1
ATOM 626 C CA . GLU A 1 82 ? 18.357 -3.037 4.064 1.00 82.56 82 GLU A CA 1
ATOM 627 C C . GLU A 1 82 ? 18.811 -3.185 2.602 1.00 82.56 82 GLU A C 1
ATOM 629 O O . GLU A 1 82 ? 19.292 -4.244 2.202 1.00 82.56 82 GLU A O 1
ATOM 634 N N . SER A 1 83 ? 18.731 -2.107 1.819 1.00 77.44 83 SER A N 1
ATOM 635 C CA . SER A 1 83 ? 19.024 -2.080 0.376 1.00 77.44 83 SER A CA 1
ATOM 636 C C . SER A 1 83 ? 20.506 -2.237 -0.003 1.00 77.44 83 SER A C 1
ATOM 638 O O . SER A 1 83 ? 20.851 -2.400 -1.176 1.00 77.44 83 SER A O 1
ATOM 640 N N . GLY A 1 84 ? 21.413 -2.139 0.976 1.00 76.62 84 GLY A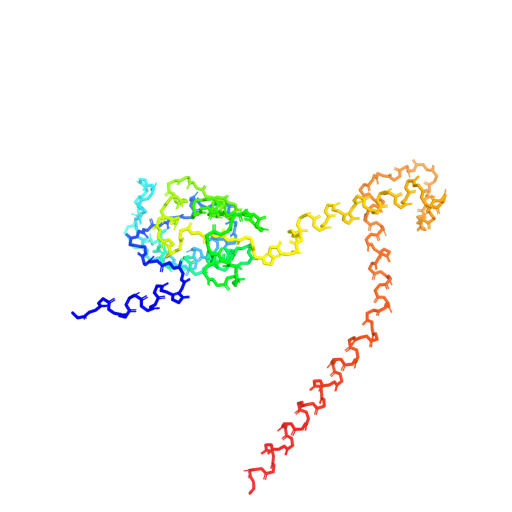 N 1
ATOM 641 C CA . GLY A 1 84 ? 22.861 -2.140 0.747 1.00 76.62 84 GLY A CA 1
ATOM 642 C C . GLY A 1 84 ? 23.408 -0.865 0.088 1.00 76.62 84 GLY A C 1
ATOM 643 O O . GLY A 1 84 ? 24.590 -0.833 -0.258 1.00 76.62 84 GLY A O 1
ATOM 644 N N . ILE A 1 85 ? 22.581 0.172 -0.079 1.00 73.31 85 ILE A N 1
ATOM 645 C CA . ILE A 1 85 ? 23.004 1.516 -0.483 1.00 73.31 85 ILE A CA 1
ATOM 646 C C . ILE A 1 85 ? 23.276 2.341 0.777 1.00 73.31 85 ILE A C 1
ATOM 648 O O . ILE A 1 85 ? 22.604 2.180 1.795 1.00 73.31 85 ILE A O 1
ATOM 652 N N . ASP A 1 86 ? 24.267 3.232 0.717 1.00 67.88 86 ASP A N 1
ATOM 653 C CA . ASP A 1 86 ? 24.463 4.212 1.782 1.00 67.88 86 ASP A CA 1
ATOM 654 C C . ASP A 1 86 ? 23.221 5.114 1.878 1.00 67.88 86 ASP A C 1
ATOM 656 O O . ASP A 1 86 ? 22.862 5.818 0.932 1.00 67.88 86 ASP A O 1
ATOM 660 N N . TYR A 1 87 ? 22.572 5.102 3.042 1.00 62.81 87 TYR A N 1
ATOM 661 C CA . TYR A 1 87 ? 21.379 5.891 3.340 1.00 62.81 87 TYR A CA 1
ATOM 662 C C . TYR A 1 87 ? 21.613 7.404 3.208 1.00 62.81 87 TYR A C 1
ATOM 664 O O . TYR A 1 87 ? 20.648 8.161 3.186 1.00 62.81 87 TYR A O 1
ATOM 672 N N . MET A 1 88 ? 22.860 7.871 3.082 1.00 59.69 88 MET A N 1
ATOM 673 C CA . MET A 1 88 ? 23.188 9.278 2.829 1.00 59.69 88 MET A CA 1
ATOM 674 C C . MET A 1 88 ? 23.264 9.642 1.343 1.00 59.69 88 MET A C 1
ATOM 676 O O . MET A 1 88 ? 23.201 10.824 1.009 1.00 59.69 88 MET A O 1
ATOM 680 N N . ASP A 1 89 ? 23.333 8.664 0.442 1.00 64.69 89 ASP A N 1
ATOM 681 C CA . ASP A 1 89 ? 23.541 8.912 -0.984 1.00 64.69 89 ASP A CA 1
ATOM 682 C C . ASP A 1 89 ? 22.197 9.004 -1.725 1.00 64.69 89 ASP A C 1
ATOM 684 O O . ASP A 1 89 ? 21.386 8.079 -1.695 1.00 64.69 89 ASP A O 1
ATOM 688 N N . THR A 1 90 ? 21.909 10.159 -2.324 1.00 63.50 90 THR A N 1
ATOM 689 C CA . THR A 1 90 ? 20.729 10.387 -3.179 1.00 63.50 90 THR A CA 1
ATOM 690 C C . THR A 1 90 ? 21.082 10.398 -4.665 1.00 63.50 90 THR A C 1
ATOM 692 O O . THR A 1 90 ? 20.192 10.531 -5.503 1.00 63.50 90 THR A O 1
ATOM 695 N N . GLU A 1 91 ? 22.363 10.260 -5.015 1.00 69.31 91 GLU A N 1
ATOM 696 C CA . GLU A 1 91 ? 22.828 10.280 -6.402 1.00 69.31 91 GLU A CA 1
ATOM 697 C C . GLU A 1 91 ? 22.584 8.935 -7.103 1.00 69.31 91 GLU A C 1
ATOM 699 O O . GLU A 1 91 ? 22.495 8.882 -8.330 1.00 69.31 91 GLU A O 1
ATOM 704 N N . ILE A 1 92 ? 22.439 7.853 -6.329 1.00 74.75 92 ILE A N 1
ATOM 705 C CA . ILE A 1 92 ? 22.267 6.487 -6.844 1.00 74.75 92 ILE A CA 1
ATOM 706 C C . ILE A 1 92 ? 20.794 6.140 -7.098 1.00 74.75 92 ILE A C 1
ATOM 708 O O . ILE A 1 92 ? 20.477 5.512 -8.108 1.00 74.75 92 ILE A O 1
ATOM 712 N N . THR A 1 93 ? 19.887 6.526 -6.197 1.00 79.38 93 THR A N 1
ATOM 713 C CA . THR A 1 93 ? 18.456 6.207 -6.301 1.00 79.38 93 THR A CA 1
ATOM 714 C C . THR A 1 93 ? 17.594 7.245 -5.586 1.00 79.38 93 THR A C 1
ATOM 716 O O . THR A 1 93 ? 18.031 7.902 -4.639 1.00 79.38 93 THR A O 1
ATOM 719 N N . SER A 1 94 ? 16.343 7.371 -6.029 1.00 83.94 94 SER A N 1
ATOM 720 C CA . SER A 1 94 ? 15.326 8.184 -5.363 1.00 83.94 94 SER A CA 1
ATOM 721 C C . SER A 1 94 ? 14.920 7.562 -4.028 1.00 83.94 94 SER A C 1
ATOM 723 O O . SER A 1 94 ? 14.711 6.349 -3.949 1.00 83.94 94 SER A O 1
ATOM 725 N N . LYS A 1 95 ? 14.797 8.414 -3.008 1.00 86.75 95 LYS A N 1
ATOM 726 C CA . LYS A 1 95 ? 14.268 8.077 -1.683 1.00 86.75 95 LYS A CA 1
ATOM 727 C C . LYS A 1 95 ? 12.825 8.538 -1.583 1.00 86.75 95 LYS A C 1
ATOM 729 O O . LYS A 1 95 ? 12.483 9.594 -2.116 1.00 86.75 95 LYS A O 1
ATOM 734 N N . TYR A 1 96 ? 12.026 7.737 -0.903 1.00 90.62 96 TYR A N 1
ATOM 735 C CA . TYR A 1 96 ? 10.609 7.954 -0.674 1.00 90.62 96 TYR A CA 1
ATOM 736 C C . TYR A 1 96 ? 10.363 8.023 0.826 1.00 90.62 96 TYR A C 1
ATOM 738 O O . TYR A 1 96 ? 10.970 7.269 1.588 1.00 90.62 96 TYR A O 1
ATOM 746 N N . THR A 1 97 ? 9.487 8.933 1.232 1.00 92.12 97 THR A N 1
ATOM 747 C CA . THR A 1 97 ? 9.025 9.012 2.618 1.00 92.12 97 THR A CA 1
ATOM 748 C C . THR A 1 97 ? 8.029 7.890 2.920 1.00 92.12 97 THR A C 1
ATOM 750 O O . THR A 1 97 ? 7.469 7.273 2.010 1.00 92.12 97 THR A O 1
ATOM 753 N N . ASP A 1 98 ? 7.783 7.640 4.202 1.00 93.00 98 ASP A N 1
ATOM 754 C CA . ASP A 1 98 ? 6.685 6.809 4.704 1.00 93.00 98 ASP A CA 1
ATOM 755 C C . ASP A 1 98 ? 5.336 7.165 4.056 1.00 93.00 98 ASP A C 1
ATOM 757 O O . ASP A 1 98 ? 4.608 6.277 3.606 1.00 93.00 98 ASP A O 1
ATOM 761 N N . TYR A 1 99 ? 5.034 8.460 3.923 1.00 92.25 99 TYR A N 1
ATOM 762 C CA . TYR A 1 99 ? 3.830 8.921 3.233 1.00 92.25 99 TYR A CA 1
ATOM 763 C C . TYR A 1 99 ? 3.851 8.536 1.752 1.00 92.25 99 TYR A C 1
ATOM 765 O O . TYR A 1 99 ? 2.902 7.914 1.284 1.00 92.25 99 TYR A O 1
ATOM 773 N N . ASP A 1 100 ? 4.923 8.840 1.013 1.00 92.44 100 ASP A N 1
ATOM 774 C CA . ASP A 1 100 ? 4.991 8.540 -0.427 1.00 92.44 100 ASP A CA 1
ATOM 775 C C . ASP A 1 100 ? 4.728 7.054 -0.717 1.00 92.44 100 ASP A C 1
ATOM 777 O O . ASP A 1 100 ? 4.003 6.714 -1.651 1.00 92.44 100 ASP A O 1
ATOM 781 N N . VAL A 1 101 ? 5.286 6.168 0.112 1.00 92.81 101 VAL A N 1
ATOM 782 C CA . VAL A 1 101 ? 5.110 4.717 -0.016 1.00 92.81 101 VAL A CA 1
ATOM 783 C C . VAL A 1 101 ? 3.671 4.295 0.247 1.00 92.81 101 VAL A C 1
ATOM 785 O O . VAL A 1 101 ? 3.103 3.522 -0.523 1.00 92.81 101 VAL A O 1
ATOM 788 N N . VAL A 1 102 ? 3.065 4.792 1.326 1.00 93.19 102 VAL A N 1
ATOM 789 C CA . VAL A 1 102 ? 1.695 4.414 1.690 1.00 93.19 102 VAL A CA 1
ATOM 790 C C . VAL A 1 102 ? 0.688 4.939 0.664 1.00 93.19 102 VAL A C 1
ATOM 792 O O . VAL A 1 102 ? -0.208 4.189 0.279 1.00 93.19 102 VAL A O 1
ATOM 795 N N . TYR A 1 103 ? 0.868 6.165 0.162 1.00 92.31 103 TYR A N 1
ATOM 796 C CA . TYR A 1 103 ? 0.009 6.748 -0.878 1.00 92.31 103 TYR A CA 1
ATOM 797 C C . TYR A 1 103 ? 0.127 6.034 -2.236 1.00 92.31 103 TYR A C 1
ATOM 799 O O . TYR A 1 103 ? -0.843 6.027 -2.991 1.00 92.31 103 TYR A O 1
ATOM 807 N N . ASP A 1 104 ? 1.279 5.437 -2.568 1.00 90.44 104 ASP A N 1
ATOM 808 C CA . ASP A 1 104 ? 1.445 4.682 -3.824 1.00 90.44 104 ASP A CA 1
ATOM 809 C C . ASP A 1 104 ? 0.840 3.269 -3.744 1.00 90.44 104 ASP A C 1
ATOM 811 O O . ASP A 1 104 ? 0.386 2.722 -4.748 1.00 90.44 104 ASP A O 1
ATOM 815 N N . VAL A 1 105 ? 0.833 2.662 -2.552 1.00 90.25 105 VAL A N 1
ATOM 816 C CA . VAL A 1 105 ? 0.447 1.252 -2.361 1.00 90.25 105 VAL A CA 1
ATOM 817 C C . VAL A 1 105 ? -1.020 1.087 -1.964 1.00 90.25 105 VAL A C 1
ATOM 819 O O . VAL A 1 105 ? -1.649 0.103 -2.354 1.00 90.25 105 VAL A O 1
ATOM 822 N N . VAL A 1 106 ? -1.565 1.999 -1.156 1.00 90.19 106 VAL A N 1
ATOM 823 C CA . VAL A 1 106 ? -2.857 1.813 -0.485 1.00 90.19 106 VAL A CA 1
ATOM 824 C C . VAL A 1 106 ? -3.886 2.809 -1.010 1.00 90.19 106 VAL A C 1
ATOM 826 O O . VAL A 1 106 ? -3.715 4.017 -0.884 1.00 90.19 106 VAL A O 1
ATOM 829 N N . ASP A 1 107 ? -5.003 2.299 -1.534 1.00 91.12 107 ASP A N 1
ATOM 830 C CA . ASP A 1 107 ? -6.147 3.126 -1.941 1.00 91.12 107 ASP A CA 1
ATOM 831 C C . ASP A 1 107 ? -7.164 3.249 -0.790 1.00 91.12 107 ASP A C 1
ATOM 833 O O . ASP A 1 107 ? -8.079 2.426 -0.628 1.00 91.12 107 ASP A O 1
ATOM 837 N N . ALA A 1 108 ? -6.956 4.267 0.049 1.00 91.50 108 ALA A N 1
ATOM 838 C CA . ALA A 1 108 ? -7.773 4.584 1.218 1.00 91.50 108 ALA A CA 1
ATOM 839 C C . ALA A 1 108 ? -7.914 6.104 1.426 1.00 91.50 108 ALA A C 1
ATOM 841 O O . ALA A 1 108 ? -7.361 6.908 0.681 1.00 91.50 108 ALA A O 1
ATOM 842 N N . GLU A 1 109 ? -8.689 6.510 2.432 1.00 91.44 109 GLU A N 1
ATOM 843 C CA . GLU A 1 109 ? -8.817 7.921 2.819 1.00 91.44 109 GLU A CA 1
ATOM 844 C C . GLU A 1 109 ? -7.547 8.463 3.498 1.00 91.44 109 GLU A C 1
ATOM 846 O O . GLU A 1 109 ? -6.899 7.755 4.270 1.00 91.44 109 GLU A O 1
ATOM 851 N N . ASP A 1 110 ? -7.240 9.748 3.280 1.00 90.69 110 ASP A N 1
ATOM 852 C CA . ASP A 1 110 ? -6.011 10.409 3.750 1.00 90.69 110 ASP A CA 1
ATOM 853 C C . ASP A 1 110 ? -5.736 10.216 5.252 1.00 90.69 110 ASP A C 1
ATOM 855 O O . ASP A 1 110 ? -4.589 10.035 5.656 1.00 90.69 110 ASP A O 1
ATOM 859 N N . GLU A 1 111 ? -6.766 10.229 6.106 1.00 91.69 111 GLU A N 1
ATOM 860 C CA . GLU A 1 111 ? -6.580 10.035 7.552 1.00 91.69 111 GLU A CA 1
ATOM 861 C C . GLU A 1 111 ? -6.064 8.627 7.888 1.00 91.69 111 GLU A C 1
ATOM 863 O O . GLU A 1 111 ? -5.212 8.469 8.766 1.00 91.69 111 GLU A O 1
ATOM 868 N N . VAL A 1 112 ? -6.538 7.611 7.163 1.00 91.50 112 VAL A N 1
ATOM 869 C CA . VAL A 1 112 ? -6.071 6.228 7.309 1.00 91.50 112 VAL A CA 1
ATOM 870 C C . VAL A 1 112 ? -4.648 6.103 6.789 1.00 91.50 112 VAL A C 1
ATOM 872 O O . VAL A 1 112 ? -3.807 5.520 7.470 1.00 91.50 112 VAL A O 1
ATOM 875 N N . LEU A 1 113 ? -4.358 6.692 5.626 1.00 92.88 113 LEU A N 1
ATOM 876 C CA . LEU A 1 113 ? -3.013 6.690 5.046 1.00 92.88 113 LEU A CA 1
ATOM 877 C C . LEU A 1 113 ? -2.001 7.328 6.006 1.00 92.88 113 LEU A C 1
ATOM 879 O O . LEU A 1 113 ? -0.945 6.754 6.259 1.00 92.88 113 LEU A O 1
ATOM 883 N N . ASN A 1 114 ? -2.361 8.451 6.629 1.00 92.81 114 ASN A N 1
ATOM 884 C CA . ASN A 1 114 ? -1.524 9.108 7.632 1.00 92.81 114 ASN A CA 1
ATOM 885 C C . ASN A 1 114 ? -1.317 8.235 8.880 1.00 92.81 114 ASN A C 1
ATOM 887 O O . ASN A 1 114 ? -0.213 8.187 9.418 1.00 92.81 114 ASN A O 1
ATOM 891 N N . ALA A 1 115 ? -2.358 7.534 9.342 1.00 92.69 115 ALA A N 1
ATOM 892 C CA . ALA A 1 115 ? -2.246 6.624 10.480 1.00 92.69 115 ALA A CA 1
ATOM 893 C C . ALA A 1 115 ? -1.341 5.419 10.175 1.00 92.69 115 ALA A C 1
ATOM 895 O O . ALA A 1 115 ? -0.607 4.976 11.053 1.00 92.69 115 ALA A O 1
ATOM 896 N N . VAL A 1 116 ? -1.367 4.896 8.949 1.00 92.88 116 VAL A N 1
ATOM 897 C CA . VAL A 1 116 ? -0.467 3.814 8.524 1.00 92.88 116 VAL A CA 1
ATOM 898 C C . VAL A 1 116 ? 0.969 4.328 8.404 1.00 92.88 116 VAL A C 1
ATOM 900 O O . VAL A 1 116 ? 1.862 3.727 8.996 1.00 92.88 116 VAL A O 1
ATOM 903 N N . ALA A 1 117 ? 1.185 5.452 7.709 1.00 93.44 117 ALA A N 1
ATOM 904 C CA . ALA A 1 117 ? 2.510 6.042 7.494 1.00 93.44 117 ALA A CA 1
ATOM 905 C C . ALA A 1 117 ? 3.222 6.347 8.819 1.00 93.44 117 ALA A C 1
ATOM 907 O O . ALA A 1 117 ? 4.332 5.875 9.043 1.00 93.44 117 ALA A O 1
ATOM 908 N N . HIS A 1 118 ? 2.527 7.004 9.756 1.00 92.62 118 HIS A N 1
ATOM 909 C CA . HIS A 1 118 ? 3.092 7.375 11.056 1.00 92.62 118 HIS A CA 1
ATOM 910 C C . HIS A 1 118 ? 3.550 6.182 11.909 1.00 92.62 118 HIS A C 1
ATOM 912 O O . HIS A 1 118 ? 4.380 6.341 12.803 1.00 92.62 118 HIS A O 1
ATOM 918 N N . ASN A 1 119 ? 2.989 4.998 11.665 1.00 93.19 119 ASN A N 1
ATOM 919 C CA . ASN A 1 119 ? 3.320 3.795 12.415 1.00 93.19 119 ASN A CA 1
ATOM 920 C C . ASN A 1 119 ? 4.378 2.930 11.727 1.00 93.19 119 ASN A C 1
ATOM 922 O O . ASN A 1 119 ? 4.772 1.916 12.296 1.00 93.19 119 ASN A O 1
ATOM 926 N N . LEU A 1 120 ? 4.884 3.293 10.547 1.00 92.31 120 LEU A N 1
ATOM 927 C CA . LEU A 1 120 ? 6.027 2.594 9.964 1.00 92.31 120 LEU A CA 1
ATOM 928 C C . LEU A 1 120 ? 7.283 2.816 10.820 1.00 92.31 120 LEU A C 1
ATOM 930 O O . LEU A 1 120 ? 7.488 3.871 11.412 1.00 92.31 120 LEU A O 1
ATOM 934 N N . THR A 1 121 ? 8.147 1.804 10.917 1.00 90.50 121 THR A N 1
ATOM 935 C CA . THR A 1 121 ? 9.385 1.912 11.718 1.00 90.50 121 THR A CA 1
ATOM 936 C C . THR A 1 121 ? 10.524 2.611 10.981 1.00 90.50 121 THR A C 1
ATOM 938 O O . THR A 1 121 ? 11.580 2.837 11.570 1.00 90.50 121 THR A O 1
ATOM 941 N N . CYS A 1 122 ? 10.361 2.854 9.681 1.00 86.12 122 CYS A N 1
ATOM 942 C CA . CYS A 1 122 ? 11.393 3.383 8.802 1.00 86.12 122 CYS A CA 1
ATOM 943 C C . CYS A 1 122 ? 10.885 4.636 8.090 1.00 86.12 122 CYS A C 1
ATOM 945 O O . CYS A 1 122 ? 9.788 4.619 7.533 1.00 86.12 122 CYS A O 1
ATOM 947 N N . ASP A 1 123 ? 11.724 5.670 8.081 1.00 84.94 123 ASP A N 1
ATOM 948 C CA . ASP A 1 123 ? 11.413 6.967 7.475 1.00 84.94 123 ASP A CA 1
ATOM 949 C C . ASP A 1 123 ? 11.840 7.034 5.996 1.00 84.94 123 ASP A C 1
ATOM 951 O O . ASP A 1 123 ? 11.238 7.758 5.207 1.00 84.94 123 ASP A O 1
ATOM 955 N N . ASP A 1 124 ? 12.868 6.263 5.617 1.00 89.31 124 ASP A N 1
ATOM 956 C CA . ASP A 1 124 ? 13.484 6.293 4.289 1.00 89.31 124 ASP A CA 1
ATOM 957 C C . ASP A 1 124 ? 13.290 4.966 3.550 1.00 89.31 124 ASP A C 1
ATOM 959 O O . ASP A 1 124 ? 13.858 3.925 3.905 1.00 89.31 124 ASP A O 1
ATOM 963 N N . TRP A 1 125 ? 12.553 5.031 2.449 1.00 91.19 125 TRP A N 1
ATOM 964 C CA . TRP A 1 125 ? 12.239 3.888 1.606 1.00 91.19 125 TRP A CA 1
ATOM 965 C C . TRP A 1 125 ? 12.857 4.026 0.224 1.00 91.19 125 TRP A C 1
ATOM 967 O O . TRP A 1 125 ? 12.978 5.115 -0.341 1.00 91.19 125 TRP A O 1
ATOM 977 N N . LEU A 1 126 ? 13.226 2.888 -0.351 1.00 90.38 126 LEU A N 1
ATOM 978 C CA . LEU A 1 126 ? 13.719 2.778 -1.713 1.00 90.38 126 LEU A CA 1
ATOM 979 C C . LEU A 1 126 ? 12.796 1.884 -2.516 1.00 90.38 126 LEU A C 1
ATOM 981 O O . LEU A 1 126 ? 12.158 0.983 -1.979 1.00 90.38 126 LEU A O 1
ATOM 985 N N . GLN A 1 127 ? 12.744 2.110 -3.822 1.00 88.50 127 GLN A N 1
ATOM 986 C CA . GLN A 1 127 ? 12.067 1.177 -4.706 1.00 88.50 127 GLN A CA 1
ATOM 987 C C . GLN A 1 127 ? 12.766 -0.188 -4.627 1.00 88.50 127 GLN A C 1
ATOM 989 O O . GLN A 1 127 ? 13.984 -0.280 -4.800 1.00 88.50 127 GLN A O 1
ATOM 994 N N . SER A 1 128 ? 11.995 -1.252 -4.414 1.00 87.00 128 SER A N 1
ATOM 995 C CA . SER A 1 128 ? 12.522 -2.612 -4.416 1.00 87.00 128 SER A CA 1
ATOM 996 C C . SER A 1 128 ? 13.188 -2.907 -5.757 1.00 87.00 128 SER A C 1
ATOM 998 O O . SER A 1 128 ? 12.641 -2.602 -6.823 1.00 87.00 128 SER A O 1
ATOM 1000 N N . ASN A 1 129 ? 14.378 -3.510 -5.708 1.00 84.31 129 ASN A N 1
ATOM 1001 C CA . ASN A 1 129 ? 15.208 -3.751 -6.886 1.00 84.31 129 ASN A CA 1
ATOM 1002 C C . ASN A 1 129 ? 15.438 -2.477 -7.717 1.00 84.31 129 ASN A C 1
ATOM 1004 O O . ASN A 1 129 ? 15.346 -2.536 -8.938 1.00 84.31 129 ASN A O 1
ATOM 1008 N N . TRP A 1 130 ? 15.765 -1.347 -7.084 1.00 82.62 130 TRP A N 1
ATOM 1009 C CA . TRP A 1 130 ? 16.020 -0.040 -7.719 1.00 82.62 130 TRP A CA 1
ATOM 1010 C C . TRP A 1 130 ? 16.927 -0.071 -8.971 1.00 82.62 130 TRP A C 1
ATOM 1012 O O . TRP A 1 130 ? 16.851 0.809 -9.824 1.00 82.62 130 TRP A O 1
ATOM 1022 N N . GLN A 1 131 ? 17.776 -1.095 -9.125 1.00 84.19 131 GLN A N 1
ATOM 1023 C CA . GLN A 1 131 ? 18.598 -1.330 -10.324 1.00 84.19 131 GLN A CA 1
ATOM 1024 C C . GLN A 1 131 ? 17.798 -1.791 -11.555 1.00 84.19 131 GLN A C 1
ATOM 1026 O O . GLN A 1 131 ? 18.355 -1.906 -12.651 1.00 84.19 131 GLN A O 1
ATOM 1031 N N . ARG A 1 132 ? 16.519 -2.122 -11.380 1.00 82.38 132 ARG A N 1
ATOM 1032 C CA . ARG A 1 132 ? 15.600 -2.597 -12.411 1.00 82.38 132 ARG A CA 1
ATOM 1033 C C . ARG A 1 132 ? 14.435 -1.619 -12.567 1.00 82.38 132 ARG A C 1
ATOM 1035 O O . ARG A 1 132 ? 14.028 -0.990 -11.590 1.00 82.38 132 ARG A O 1
ATOM 1042 N N . PRO A 1 133 ? 13.875 -1.494 -13.781 1.00 80.62 133 PRO A N 1
ATOM 1043 C CA . PRO A 1 133 ? 12.648 -0.735 -13.964 1.00 80.62 133 PRO A CA 1
ATOM 1044 C C . PRO A 1 133 ? 11.508 -1.360 -13.153 1.00 80.62 133 PRO A C 1
ATOM 1046 O O . PRO A 1 133 ? 11.485 -2.570 -12.923 1.00 80.62 133 PRO A O 1
ATOM 1049 N N . ARG A 1 134 ? 10.544 -0.535 -12.740 1.00 76.56 134 ARG A N 1
ATOM 1050 C CA . ARG A 1 134 ? 9.310 -1.036 -12.120 1.00 76.56 134 ARG A CA 1
ATOM 1051 C C . ARG A 1 134 ? 8.533 -1.921 -13.112 1.00 76.56 134 ARG A C 1
ATOM 1053 O O . ARG A 1 134 ? 8.662 -1.707 -14.317 1.00 76.56 134 ARG A O 1
ATOM 1060 N N . PRO A 1 135 ? 7.689 -2.869 -12.664 1.00 78.69 135 PRO A N 1
ATOM 1061 C CA . PRO A 1 135 ? 6.926 -3.736 -13.571 1.00 78.69 135 PRO A CA 1
ATOM 1062 C C . PRO A 1 135 ? 6.082 -2.986 -14.621 1.00 78.69 135 PRO A C 1
ATOM 1064 O O . PRO A 1 135 ? 5.984 -3.414 -15.772 1.00 78.69 135 PRO A O 1
ATOM 1067 N N . ASP A 1 136 ? 5.504 -1.842 -14.257 1.00 79.62 136 ASP A N 1
ATOM 1068 C CA . ASP A 1 136 ? 4.775 -0.948 -15.164 1.00 79.62 136 ASP A CA 1
ATOM 1069 C C . ASP A 1 136 ? 5.705 -0.301 -16.204 1.00 79.62 136 ASP A C 1
ATOM 1071 O O . ASP A 1 136 ? 5.374 -0.244 -17.391 1.00 79.62 136 ASP A O 1
ATOM 1075 N N . GLN A 1 137 ? 6.902 0.115 -15.789 1.00 83.25 137 GLN A N 1
ATOM 1076 C CA . GLN A 1 137 ? 7.927 0.651 -16.683 1.00 83.25 137 GLN A CA 1
ATOM 1077 C C . GLN A 1 137 ? 8.497 -0.426 -17.608 1.00 83.25 137 GLN A C 1
ATOM 1079 O O . GLN A 1 137 ? 8.683 -0.167 -18.795 1.00 83.25 137 GLN A O 1
ATOM 1084 N N . GLU A 1 138 ? 8.745 -1.640 -17.107 1.00 85.25 138 GLU A N 1
ATOM 1085 C CA . GLU A 1 138 ? 9.165 -2.784 -17.923 1.00 85.25 138 GLU A CA 1
ATOM 1086 C C . GLU A 1 138 ? 8.134 -3.068 -19.020 1.00 85.25 138 GLU A C 1
ATOM 1088 O O . GLU A 1 138 ? 8.499 -3.213 -20.191 1.00 85.25 138 GLU A O 1
ATOM 1093 N N . MET A 1 139 ? 6.843 -3.069 -18.669 1.00 86.56 139 MET A N 1
ATOM 1094 C CA . MET A 1 139 ? 5.751 -3.224 -19.628 1.00 86.56 139 MET A CA 1
ATOM 1095 C C . MET A 1 139 ? 5.730 -2.083 -20.649 1.00 86.56 139 MET A C 1
ATOM 1097 O O . MET A 1 139 ? 5.642 -2.330 -21.853 1.00 86.56 139 MET A O 1
ATOM 1101 N N . PHE A 1 140 ? 5.844 -0.834 -20.193 1.00 87.81 140 PHE A N 1
ATOM 1102 C CA . PHE A 1 140 ? 5.855 0.335 -21.068 1.00 87.81 140 PHE A CA 1
ATOM 1103 C C . PHE A 1 140 ? 7.034 0.302 -22.049 1.00 87.81 140 PHE A C 1
ATOM 1105 O O . PHE A 1 140 ? 6.835 0.414 -23.259 1.00 87.81 140 PHE A O 1
ATOM 1112 N N . TYR A 1 141 ? 8.257 0.082 -21.564 1.00 88.81 141 TYR A N 1
ATOM 1113 C CA . TYR A 1 141 ? 9.448 -0.003 -22.410 1.00 88.81 141 TYR A CA 1
ATOM 1114 C C . TYR A 1 141 ? 9.382 -1.190 -23.371 1.00 88.81 141 TYR A C 1
ATOM 1116 O O . TYR A 1 141 ? 9.724 -1.043 -24.547 1.00 88.81 141 TYR A O 1
ATOM 1124 N N . GLY A 1 142 ? 8.891 -2.342 -22.908 1.00 88.12 142 GLY A N 1
ATOM 1125 C CA . GLY A 1 142 ? 8.642 -3.503 -23.758 1.00 88.12 142 GLY A CA 1
ATOM 1126 C C . GLY A 1 142 ? 7.644 -3.190 -24.874 1.00 88.12 142 GLY A C 1
ATOM 1127 O O . GLY A 1 142 ? 7.880 -3.524 -26.039 1.00 88.12 142 GLY A O 1
ATOM 1128 N N . TRP A 1 143 ? 6.568 -2.477 -24.549 1.00 88.50 143 TRP A N 1
ATOM 1129 C CA . TRP A 1 143 ? 5.557 -2.051 -25.509 1.00 88.50 143 TRP A CA 1
ATOM 1130 C C . TRP A 1 143 ? 6.088 -1.030 -26.523 1.00 88.50 143 TRP A C 1
ATOM 1132 O O . TRP A 1 143 ? 5.841 -1.160 -27.725 1.00 88.50 143 TRP A O 1
ATOM 1142 N N . GLU A 1 144 ? 6.857 -0.032 -26.085 1.00 89.94 144 GLU A N 1
ATOM 1143 C CA . GLU A 1 144 ? 7.505 0.925 -26.988 1.00 89.94 144 GLU A CA 1
ATOM 1144 C C . GLU A 1 144 ? 8.496 0.234 -27.931 1.00 89.94 144 GLU A C 1
ATOM 1146 O O . GLU A 1 144 ? 8.484 0.488 -29.141 1.00 89.94 144 GLU A O 1
ATOM 1151 N N . ALA A 1 145 ? 9.305 -0.692 -27.409 1.00 85.81 145 ALA A N 1
ATOM 1152 C CA . ALA A 1 145 ? 10.225 -1.489 -28.212 1.00 85.81 145 ALA A CA 1
ATOM 1153 C C . ALA A 1 145 ? 9.472 -2.325 -29.257 1.00 85.81 145 ALA A C 1
ATOM 1155 O O . ALA A 1 145 ? 9.820 -2.299 -30.440 1.00 85.81 145 ALA A O 1
ATOM 1156 N N . PHE A 1 146 ? 8.389 -2.996 -28.857 1.00 84.69 146 PHE A N 1
ATOM 1157 C CA . PHE A 1 146 ? 7.525 -3.754 -29.761 1.00 84.69 146 PHE A CA 1
ATOM 1158 C C . PHE A 1 146 ? 6.933 -2.876 -30.872 1.00 84.69 146 PHE A C 1
ATOM 1160 O O . PHE A 1 146 ? 7.040 -3.213 -32.057 1.00 84.69 146 PHE A O 1
ATOM 1167 N N . LYS A 1 147 ? 6.376 -1.709 -30.522 1.00 85.12 147 LYS A N 1
ATOM 1168 C CA . LYS A 1 147 ? 5.864 -0.744 -31.506 1.00 85.12 147 LYS A CA 1
ATOM 1169 C C . LYS A 1 147 ? 6.952 -0.298 -32.476 1.00 85.12 147 LYS A C 1
ATOM 1171 O O . LYS A 1 147 ? 6.682 -0.204 -33.671 1.00 85.12 147 LYS A O 1
ATOM 1176 N N . SER A 1 148 ? 8.157 -0.020 -31.984 1.00 86.25 148 SER A N 1
ATOM 1177 C CA . SER A 1 148 ? 9.289 0.385 -32.8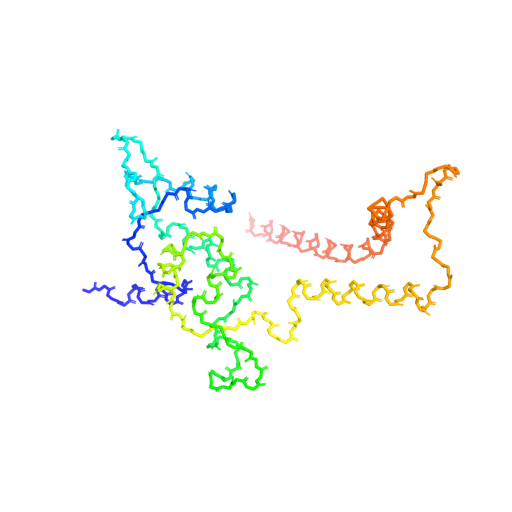21 1.00 86.25 148 SER A CA 1
ATOM 1178 C C . SER A 1 148 ? 9.668 -0.711 -33.823 1.00 86.25 148 SER A C 1
ATOM 1180 O O . SER A 1 148 ? 9.813 -0.441 -35.019 1.00 86.25 148 SER A O 1
ATOM 1182 N N . ILE A 1 149 ? 9.723 -1.969 -33.371 1.00 85.00 149 ILE A N 1
ATOM 1183 C CA . ILE A 1 149 ? 9.994 -3.131 -34.227 1.00 85.00 149 ILE A CA 1
ATOM 1184 C C . ILE A 1 149 ? 8.936 -3.245 -35.330 1.00 85.00 149 ILE A C 1
ATOM 1186 O O . ILE A 1 149 ? 9.293 -3.347 -36.505 1.00 85.00 149 ILE A O 1
ATOM 1190 N N . ILE A 1 150 ? 7.648 -3.170 -34.984 1.00 82.62 150 ILE A N 1
ATOM 1191 C CA . ILE A 1 150 ? 6.563 -3.255 -35.972 1.00 82.62 150 ILE A CA 1
ATOM 1192 C C . ILE A 1 150 ? 6.604 -2.087 -36.956 1.00 82.62 150 ILE A C 1
ATOM 1194 O O . ILE A 1 150 ? 6.470 -2.298 -38.156 1.00 82.62 150 ILE A O 1
ATOM 1198 N N . LYS A 1 151 ? 6.790 -0.855 -36.474 1.00 81.69 151 LYS A N 1
ATOM 1199 C CA . LYS A 1 151 ? 6.725 0.346 -37.318 1.00 81.69 151 LYS A CA 1
ATOM 1200 C C . LYS A 1 151 ? 7.913 0.487 -38.263 1.00 81.69 151 LYS A C 1
ATOM 1202 O O . LYS A 1 151 ? 7.756 1.051 -39.344 1.00 81.69 151 LYS A O 1
ATOM 1207 N N . HIS A 1 152 ? 9.096 0.047 -37.841 1.00 85.19 152 HIS A N 1
ATOM 1208 C CA . HIS A 1 152 ? 10.343 0.414 -38.515 1.00 85.19 152 HIS A CA 1
ATOM 1209 C C . HIS A 1 152 ? 11.173 -0.774 -38.996 1.00 85.19 152 HIS A C 1
ATOM 1211 O O . HIS A 1 152 ? 11.963 -0.610 -39.922 1.00 85.19 152 HIS A O 1
ATOM 1217 N N . SER A 1 153 ? 11.009 -1.957 -38.400 1.00 74.69 153 SER A N 1
ATOM 1218 C CA . SER A 1 153 ? 11.851 -3.124 -38.710 1.00 74.69 153 SER A CA 1
ATOM 1219 C C . SER A 1 153 ? 11.096 -4.214 -39.468 1.00 74.69 153 SER A C 1
ATOM 1221 O O . SER A 1 153 ? 11.678 -4.903 -40.305 1.00 74.69 153 SER A O 1
ATOM 1223 N N . LEU A 1 154 ? 9.793 -4.360 -39.221 1.00 65.62 154 LEU A N 1
ATOM 1224 C CA . LEU A 1 154 ? 8.948 -5.331 -39.906 1.00 65.62 154 LEU A CA 1
ATOM 1225 C C . LEU A 1 154 ? 8.171 -4.656 -41.033 1.00 65.62 154 LEU A C 1
ATOM 1227 O O . LEU A 1 154 ? 7.275 -3.852 -40.813 1.00 65.62 154 LEU A O 1
ATOM 1231 N N . ARG A 1 155 ? 8.500 -5.021 -42.274 1.00 64.19 155 ARG A N 1
ATOM 1232 C CA . ARG A 1 155 ? 7.793 -4.517 -43.461 1.00 64.19 155 ARG A CA 1
ATOM 1233 C C . ARG A 1 155 ? 6.384 -5.104 -43.603 1.00 64.19 155 ARG A C 1
ATOM 1235 O O . ARG A 1 155 ? 5.510 -4.442 -44.147 1.00 64.19 155 ARG A O 1
ATOM 1242 N N . PHE A 1 156 ? 6.177 -6.329 -43.119 1.00 59.41 156 PHE A N 1
ATOM 1243 C CA . PHE A 1 156 ? 4.883 -7.004 -43.090 1.00 59.41 156 PHE A CA 1
ATOM 1244 C C . PHE A 1 156 ? 4.795 -7.870 -41.832 1.00 59.41 156 PHE A C 1
ATOM 1246 O O . PHE A 1 156 ? 5.608 -8.776 -41.651 1.00 59.41 156 PHE A O 1
ATOM 1253 N N . LEU A 1 157 ? 3.813 -7.601 -40.972 1.00 61.12 157 LEU A N 1
ATOM 1254 C CA . LEU A 1 157 ? 3.416 -8.519 -39.910 1.00 61.12 157 LEU A CA 1
ATOM 1255 C C . LEU A 1 157 ? 2.215 -9.317 -40.418 1.00 61.12 157 LEU A C 1
ATOM 1257 O O . LEU A 1 157 ? 1.089 -8.827 -40.408 1.00 61.12 157 LEU A O 1
ATOM 1261 N N . PHE A 1 158 ? 2.458 -10.541 -40.878 1.00 58.44 158 PHE A N 1
ATOM 1262 C CA . PHE A 1 158 ? 1.385 -11.478 -41.203 1.00 58.44 158 PHE A CA 1
ATOM 1263 C C . PHE A 1 158 ? 0.965 -12.201 -39.923 1.00 58.44 158 PHE A C 1
ATOM 1265 O O . PHE A 1 158 ? 1.310 -13.361 -39.710 1.00 58.44 158 PHE A O 1
ATOM 1272 N N . ALA A 1 159 ? 0.256 -11.495 -39.042 1.00 58.59 159 ALA A N 1
ATOM 1273 C CA . ALA A 1 159 ? -0.506 -12.174 -38.008 1.00 58.59 159 ALA A CA 1
ATOM 1274 C C . ALA A 1 159 ? -1.652 -12.893 -38.729 1.00 58.59 159 ALA A C 1
ATOM 1276 O O . ALA A 1 159 ? -2.432 -12.240 -39.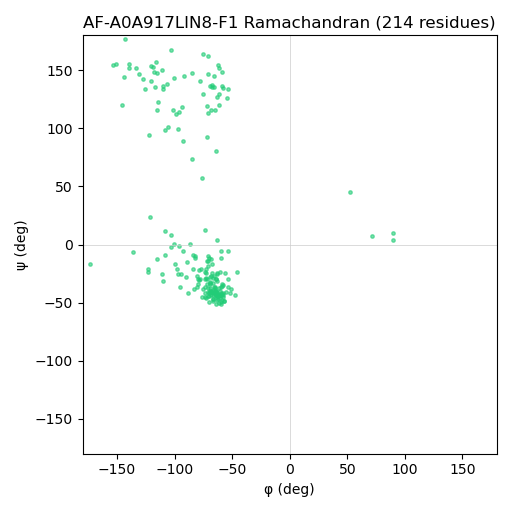419 1.00 58.59 159 ALA A O 1
ATOM 1277 N N . GLY A 1 160 ? -1.672 -14.228 -38.683 1.00 51.97 160 GLY A N 1
ATOM 1278 C CA . GLY A 1 160 ? -2.637 -15.059 -39.402 1.00 51.97 160 GLY A CA 1
ATOM 1279 C C . GLY A 1 160 ? -4.053 -14.821 -38.898 1.00 51.97 160 GLY A C 1
ATOM 1280 O O . GLY A 1 160 ? -4.551 -15.581 -38.079 1.00 51.97 160 GLY A O 1
ATOM 1281 N N . HIS A 1 161 ? -4.678 -13.752 -39.371 1.00 49.56 161 HIS A N 1
ATOM 1282 C CA . HIS A 1 161 ? -6.038 -13.397 -39.037 1.00 49.56 161 HIS A CA 1
ATOM 1283 C C . HIS A 1 161 ? -6.934 -13.934 -40.163 1.00 49.56 161 HIS A C 1
ATOM 1285 O O . HIS A 1 161 ? -6.781 -13.507 -41.313 1.00 49.56 161 HIS A O 1
ATOM 1291 N N . PRO A 1 162 ? -7.814 -14.915 -39.902 1.00 48.81 162 PRO A N 1
ATOM 1292 C CA . PRO A 1 162 ? -8.845 -15.289 -40.857 1.00 48.81 162 PRO A CA 1
ATOM 1293 C C . PRO A 1 162 ? -9.875 -14.154 -40.880 1.00 48.81 162 PRO A C 1
ATOM 1295 O O . PRO A 1 162 ? -10.767 -14.106 -40.040 1.00 48.81 162 PRO A O 1
ATOM 1298 N N . VAL A 1 163 ? -9.706 -13.196 -41.791 1.00 54.00 163 VAL A N 1
ATOM 1299 C CA . VAL A 1 163 ? -10.636 -12.069 -41.947 1.00 54.00 163 VAL A CA 1
ATOM 1300 C C . VAL A 1 163 ? -11.542 -12.344 -43.141 1.00 54.00 163 VAL A C 1
ATOM 1302 O O . VAL A 1 163 ? -11.062 -12.420 -44.274 1.00 54.00 163 VAL A O 1
ATOM 1305 N N . ASP A 1 164 ? -12.843 -12.485 -42.883 1.00 53.97 164 ASP A N 1
ATOM 1306 C CA . ASP A 1 164 ? -13.880 -12.233 -43.884 1.00 53.97 164 ASP A CA 1
ATOM 1307 C C . ASP A 1 164 ? -13.896 -10.728 -44.192 1.00 53.97 164 ASP A C 1
ATOM 1309 O O . ASP A 1 164 ? -13.817 -9.893 -43.295 1.00 53.97 164 ASP A O 1
ATOM 1313 N N . VAL A 1 165 ? -13.968 -10.398 -45.479 1.00 52.09 165 VAL A N 1
ATOM 1314 C CA . VAL A 1 165 ? -13.500 -9.154 -46.126 1.00 52.09 165 VAL A CA 1
ATOM 1315 C C . VAL A 1 165 ? -14.131 -7.834 -45.618 1.00 52.09 165 VAL A C 1
ATOM 1317 O O . VAL A 1 165 ? -13.657 -6.770 -46.006 1.00 52.09 165 VAL A O 1
ATOM 1320 N N . ASP A 1 166 ? -15.121 -7.865 -44.722 1.00 55.72 166 ASP A N 1
ATOM 1321 C CA . ASP A 1 166 ? -15.874 -6.678 -44.273 1.00 55.72 166 ASP A CA 1
ATOM 1322 C C . ASP A 1 166 ? -15.594 -6.197 -42.834 1.00 55.72 166 ASP A C 1
ATOM 1324 O O . ASP A 1 166 ? -16.002 -5.089 -42.486 1.00 55.72 166 ASP A O 1
ATOM 1328 N N . ASP A 1 167 ? -14.858 -6.945 -42.004 1.00 57.62 167 ASP A N 1
ATOM 1329 C CA . ASP A 1 167 ? -14.546 -6.514 -40.633 1.00 57.62 167 ASP A CA 1
ATOM 1330 C C . ASP A 1 167 ? -13.087 -6.066 -40.511 1.00 57.62 167 ASP A C 1
ATOM 1332 O O . ASP A 1 167 ? -12.163 -6.869 -40.372 1.00 57.62 167 ASP A O 1
ATOM 1336 N N . GLN A 1 168 ? -12.860 -4.751 -40.512 1.00 55.91 168 GLN A N 1
ATOM 1337 C CA . GLN A 1 168 ? -11.575 -4.205 -40.087 1.00 55.91 168 GLN A CA 1
ATOM 1338 C C . GLN A 1 168 ? -11.393 -4.530 -38.594 1.00 55.91 168 GLN A C 1
ATOM 1340 O O . GLN A 1 168 ? -12.172 -4.039 -37.770 1.00 55.91 168 GLN A O 1
ATOM 1345 N N . PRO A 1 169 ? -10.394 -5.340 -38.201 1.00 56.03 169 PRO A N 1
ATOM 1346 C CA . PRO A 1 169 ? -10.238 -5.710 -36.805 1.00 56.03 169 PRO A CA 1
ATOM 1347 C C . PRO A 1 169 ? -9.950 -4.462 -35.979 1.00 56.03 169 PRO A C 1
ATOM 1349 O O . PRO A 1 169 ? -9.027 -3.694 -36.266 1.00 56.03 169 PRO A O 1
ATOM 1352 N N . SER A 1 170 ? -10.746 -4.251 -34.931 1.00 61.59 170 SER A N 1
ATOM 1353 C CA . SER A 1 170 ? -10.428 -3.241 -33.930 1.00 61.59 170 SER A CA 1
ATOM 1354 C C . SER A 1 170 ? -9.064 -3.567 -33.311 1.00 61.59 170 SER A C 1
ATOM 1356 O O . SER A 1 170 ? -8.694 -4.737 -33.177 1.00 61.59 170 SER A O 1
ATOM 1358 N N . GLY A 1 171 ? -8.305 -2.545 -32.899 1.00 60.19 171 GLY A N 1
ATOM 1359 C CA . GLY A 1 171 ? -6.995 -2.757 -32.266 1.00 60.19 171 GLY A CA 1
ATOM 1360 C C . GLY A 1 171 ? -7.057 -3.716 -31.068 1.00 60.19 171 GLY A C 1
ATOM 1361 O O . GLY A 1 171 ? -6.122 -4.475 -30.842 1.00 60.19 171 GLY A O 1
ATOM 1362 N N . ALA A 1 172 ? -8.194 -3.755 -30.366 1.00 61.12 172 ALA A N 1
ATOM 1363 C CA . ALA A 1 172 ? -8.454 -4.698 -29.283 1.00 61.12 172 ALA A CA 1
ATOM 1364 C C . ALA A 1 172 ? -8.509 -6.163 -29.754 1.00 61.12 172 ALA A C 1
ATOM 1366 O O . ALA A 1 172 ? -7.939 -7.033 -29.101 1.00 61.12 172 ALA A O 1
ATOM 1367 N N . ARG A 1 173 ? -9.143 -6.444 -30.900 1.00 63.88 173 ARG A N 1
ATOM 1368 C CA . ARG A 1 173 ? -9.232 -7.807 -31.447 1.00 63.88 173 ARG A CA 1
ATOM 1369 C C . ARG A 1 173 ? -7.891 -8.299 -31.984 1.00 63.88 173 ARG A C 1
ATOM 1371 O O . ARG A 1 173 ? -7.522 -9.439 -31.744 1.00 63.88 173 ARG A O 1
ATOM 1378 N N . PHE A 1 174 ? -7.116 -7.414 -32.609 1.00 69.31 174 PHE A N 1
ATOM 1379 C CA . PHE A 1 174 ? -5.741 -7.728 -33.001 1.00 69.31 174 PHE A CA 1
ATOM 1380 C C . PHE A 1 174 ? -4.857 -8.083 -31.793 1.00 69.31 174 PHE A C 1
ATOM 1382 O O . PHE A 1 174 ? -4.092 -9.040 -31.856 1.00 69.31 174 PHE A O 1
ATOM 1389 N N . LEU A 1 175 ? -4.962 -7.332 -30.689 1.00 68.56 175 LEU A N 1
ATOM 1390 C CA . LEU A 1 175 ? -4.206 -7.623 -29.466 1.00 68.56 175 LEU A CA 1
ATOM 1391 C C . LEU A 1 175 ? -4.617 -8.954 -28.836 1.00 68.56 175 LEU A C 1
ATOM 1393 O O . LEU A 1 175 ? -3.745 -9.706 -28.414 1.00 68.56 175 LEU A O 1
ATOM 1397 N N . HIS A 1 176 ? -5.915 -9.259 -28.809 1.00 68.06 176 HIS A N 1
ATOM 1398 C CA . HIS A 1 176 ? -6.417 -10.550 -28.341 1.00 68.06 176 HIS A CA 1
ATOM 1399 C C . HIS A 1 176 ? -5.806 -11.713 -29.140 1.00 68.06 176 HIS A C 1
ATOM 1401 O O . HIS A 1 176 ? -5.234 -12.633 -28.561 1.00 68.06 176 HIS A O 1
ATOM 1407 N N . ASP A 1 177 ? -5.823 -11.625 -30.469 1.00 69.06 177 ASP A N 1
ATOM 1408 C CA . ASP A 1 177 ? -5.280 -12.670 -31.343 1.00 69.06 177 ASP A CA 1
ATOM 1409 C C . ASP A 1 177 ? -3.747 -12.763 -31.269 1.00 69.06 177 ASP A C 1
ATOM 1411 O O . ASP A 1 177 ? -3.174 -13.848 -31.368 1.00 69.06 177 ASP A O 1
ATOM 1415 N N . LEU A 1 178 ? -3.059 -11.637 -31.054 1.00 71.06 178 LEU A N 1
ATOM 1416 C CA . LEU A 1 178 ? -1.621 -11.615 -30.790 1.00 71.06 178 LEU A CA 1
ATOM 1417 C C . LEU A 1 178 ? -1.298 -12.335 -29.474 1.00 71.06 178 LEU A C 1
ATOM 1419 O O . LEU A 1 178 ? -0.345 -13.108 -29.430 1.00 71.06 178 LEU A O 1
ATOM 1423 N N . ILE A 1 179 ? -2.082 -12.104 -28.418 1.00 71.62 179 ILE A N 1
ATOM 1424 C CA . ILE A 1 179 ? -1.922 -12.784 -27.128 1.00 71.62 179 ILE A CA 1
ATOM 1425 C C . ILE A 1 179 ? -2.160 -14.288 -27.291 1.00 71.62 179 ILE A C 1
ATOM 1427 O O . ILE A 1 179 ? -1.353 -15.076 -26.801 1.00 71.62 179 ILE A O 1
ATOM 1431 N N . GLU A 1 180 ? -3.194 -14.703 -28.028 1.00 70.31 180 GLU A N 1
ATOM 1432 C CA . GLU A 1 180 ? -3.418 -16.120 -28.338 1.00 70.31 180 GLU A CA 1
ATOM 1433 C C . GLU A 1 180 ? -2.253 -16.726 -29.127 1.00 70.31 180 GLU A C 1
ATOM 1435 O O . GLU A 1 180 ? -1.787 -17.821 -28.811 1.00 70.31 180 GLU A O 1
ATOM 1440 N N . MET A 1 181 ? -1.728 -16.009 -30.121 1.00 68.94 181 MET A N 1
ATOM 1441 C CA . MET A 1 181 ? -0.579 -16.453 -30.907 1.00 68.94 181 MET A CA 1
ATOM 1442 C C . MET A 1 181 ? 0.690 -16.569 -30.057 1.00 68.94 181 MET A C 1
ATOM 1444 O O . MET A 1 181 ? 1.411 -17.559 -30.166 1.00 68.94 181 MET A O 1
ATOM 1448 N N . ILE A 1 182 ? 0.962 -15.597 -29.184 1.00 67.38 182 ILE A N 1
ATOM 1449 C CA . ILE A 1 182 ? 2.084 -15.643 -28.238 1.00 67.38 182 ILE A CA 1
ATOM 1450 C C . ILE A 1 182 ? 1.904 -16.819 -27.266 1.00 67.38 182 ILE A C 1
ATOM 1452 O O . ILE A 1 182 ? 2.845 -17.584 -27.061 1.00 67.38 182 ILE A O 1
ATOM 1456 N N . GLY A 1 183 ? 0.686 -17.050 -26.768 1.00 63.12 183 GLY A N 1
ATOM 1457 C CA . GLY A 1 183 ? 0.353 -18.217 -25.947 1.00 63.12 183 GLY A CA 1
ATOM 1458 C C . GLY A 1 183 ? 0.510 -19.557 -26.680 1.00 63.12 183 GLY A C 1
ATOM 1459 O O . GLY A 1 183 ? 0.777 -20.581 -26.056 1.00 63.12 183 GLY A O 1
ATOM 1460 N N . GLN A 1 184 ? 0.417 -19.580 -28.013 1.00 60.47 184 GLN A N 1
ATOM 1461 C CA . GLN A 1 184 ? 0.744 -20.755 -28.834 1.00 60.47 184 GLN A CA 1
ATOM 1462 C C . GLN A 1 184 ? 2.259 -20.909 -29.074 1.00 60.47 184 GLN A C 1
ATOM 1464 O O . GLN A 1 184 ? 2.752 -22.031 -29.232 1.00 60.47 184 GLN A O 1
ATOM 1469 N N . ILE A 1 185 ? 3.019 -19.808 -29.053 1.00 56.94 185 ILE A N 1
ATOM 1470 C CA . ILE A 1 185 ? 4.491 -19.804 -29.136 1.00 56.94 185 ILE A CA 1
ATOM 1471 C C . ILE A 1 185 ? 5.131 -20.357 -27.841 1.00 56.94 185 ILE A C 1
ATOM 1473 O O . ILE A 1 185 ? 6.243 -20.895 -27.887 1.00 56.94 185 ILE A O 1
ATOM 1477 N N . ASP A 1 186 ? 4.393 -20.406 -26.723 1.00 50.19 186 ASP A N 1
ATOM 1478 C CA . ASP A 1 186 ? 4.780 -21.105 -25.481 1.00 50.19 186 ASP A CA 1
ATOM 1479 C C . ASP A 1 186 ? 4.944 -22.634 -25.620 1.00 50.19 186 ASP A C 1
ATOM 1481 O O . ASP A 1 186 ? 5.358 -23.328 -24.683 1.00 50.19 186 ASP A O 1
ATOM 1485 N N . GLY A 1 187 ? 4.811 -23.171 -26.834 1.00 45.88 187 GLY A N 1
ATOM 1486 C CA . GLY A 1 187 ? 5.480 -24.405 -27.247 1.00 45.88 187 GLY A CA 1
ATOM 1487 C C . GLY A 1 187 ? 7.010 -24.414 -27.034 1.00 45.88 187 GLY A C 1
ATOM 1488 O O . GLY A 1 187 ? 7.630 -25.458 -27.212 1.00 45.88 187 GLY A O 1
ATOM 1489 N N . TRP A 1 188 ? 7.655 -23.322 -26.608 1.00 41.09 188 TRP A N 1
ATOM 1490 C CA . TRP A 1 188 ? 9.050 -23.331 -26.128 1.00 41.09 188 TRP A CA 1
ATOM 1491 C C . TRP A 1 188 ? 9.205 -23.505 -24.600 1.00 41.09 188 TRP A C 1
ATOM 1493 O O . TRP A 1 188 ? 10.312 -23.731 -24.108 1.00 41.09 188 TRP A O 1
ATOM 1503 N N . SER A 1 189 ? 8.104 -23.519 -23.839 1.00 44.62 189 SER A N 1
ATOM 1504 C CA . SER A 1 189 ? 8.081 -23.748 -22.382 1.00 44.62 189 SER A CA 1
ATOM 1505 C C . SER A 1 189 ? 8.076 -25.241 -21.993 1.00 44.62 189 SER A C 1
ATOM 1507 O O . SER A 1 189 ? 8.532 -25.621 -20.905 1.00 44.62 189 SER A O 1
ATOM 1509 N N . TYR A 1 190 ? 7.677 -26.157 -22.892 1.00 39.69 190 TYR A N 1
ATOM 1510 C CA . TYR A 1 190 ? 7.587 -27.589 -22.545 1.00 39.69 190 TYR A CA 1
ATOM 1511 C C . TYR A 1 190 ? 8.947 -28.287 -22.345 1.00 39.69 190 TYR A C 1
ATOM 1513 O O . TYR A 1 190 ? 8.995 -29.392 -21.792 1.00 39.69 190 TYR A O 1
ATOM 1521 N N . ARG A 1 191 ? 10.067 -27.673 -22.760 1.00 40.28 191 ARG A N 1
ATOM 1522 C CA . ARG A 1 191 ? 11.411 -28.267 -22.615 1.00 40.28 191 ARG A CA 1
ATOM 1523 C C . ARG A 1 191 ? 12.147 -27.824 -21.346 1.00 40.28 191 ARG A C 1
ATOM 1525 O O . ARG A 1 191 ? 12.950 -28.600 -20.830 1.00 40.28 191 ARG A O 1
ATOM 1532 N N . VAL A 1 192 ? 11.828 -26.651 -20.790 1.00 42.00 192 VAL A N 1
ATOM 1533 C CA . VAL A 1 192 ? 12.396 -26.187 -19.509 1.00 42.00 192 VAL A CA 1
ATOM 1534 C C . VAL A 1 192 ? 11.624 -26.782 -18.321 1.00 42.00 192 VAL A C 1
ATOM 1536 O O . VAL A 1 192 ? 12.248 -27.272 -17.378 1.00 42.00 192 VAL A O 1
ATOM 1539 N N . ARG A 1 193 ? 10.288 -26.918 -18.408 1.00 41.38 193 ARG A N 1
ATOM 1540 C CA . ARG A 1 193 ? 9.487 -27.564 -17.343 1.00 41.38 193 ARG A CA 1
ATOM 1541 C C . ARG A 1 193 ? 9.771 -29.059 -17.145 1.00 41.38 193 ARG A C 1
ATOM 1543 O O . ARG A 1 193 ? 9.646 -29.547 -16.025 1.00 41.38 193 ARG A O 1
ATOM 1550 N N . ARG A 1 194 ? 10.229 -29.800 -18.167 1.00 37.81 194 ARG A N 1
ATOM 1551 C CA . ARG A 1 194 ? 10.623 -31.216 -17.984 1.00 37.81 194 ARG A CA 1
ATOM 1552 C C . ARG A 1 194 ? 11.934 -31.401 -17.219 1.00 37.81 194 ARG A C 1
ATOM 1554 O O . ARG A 1 194 ? 12.131 -32.477 -16.665 1.00 37.81 194 ARG A O 1
ATOM 1561 N N . ARG A 1 195 ? 12.813 -30.393 -17.143 1.00 39.72 195 ARG A N 1
ATOM 1562 C CA . ARG A 1 195 ? 14.032 -30.486 -16.320 1.00 39.72 195 ARG A CA 1
ATOM 1563 C C . ARG A 1 195 ? 13.755 -30.218 -14.839 1.00 39.72 195 ARG A C 1
ATOM 1565 O O . ARG A 1 195 ? 14.318 -30.926 -14.011 1.00 39.72 195 ARG A O 1
ATOM 1572 N N . CYS A 1 196 ? 12.842 -29.301 -14.512 1.00 39.06 196 CYS A N 1
ATOM 1573 C CA . CYS A 1 196 ? 12.467 -29.034 -13.117 1.00 39.06 196 CYS A CA 1
ATOM 1574 C C . CYS A 1 196 ? 11.550 -30.125 -12.535 1.00 39.06 196 CYS A C 1
ATOM 1576 O O . CYS A 1 196 ? 11.855 -30.664 -11.476 1.00 39.06 196 CYS A O 1
ATOM 1578 N N . ILE A 1 197 ? 10.524 -30.573 -13.273 1.00 44.59 197 ILE A N 1
ATOM 1579 C CA . ILE A 1 197 ? 9.599 -31.608 -12.771 1.00 44.59 197 ILE A CA 1
ATOM 1580 C C . ILE A 1 197 ? 10.290 -32.983 -12.662 1.00 44.59 197 ILE A C 1
ATOM 1582 O O . ILE A 1 197 ? 10.036 -33.739 -11.724 1.00 44.59 197 ILE A O 1
ATOM 1586 N N . ALA A 1 198 ? 11.229 -33.316 -13.561 1.00 41.97 198 ALA A N 1
ATOM 1587 C CA . ALA A 1 198 ? 12.014 -34.547 -13.425 1.00 41.97 198 ALA A CA 1
ATOM 1588 C C . ALA A 1 198 ? 12.996 -34.492 -12.237 1.00 41.97 198 ALA A C 1
ATOM 1590 O O . ALA A 1 198 ? 13.237 -35.521 -11.601 1.00 41.97 198 ALA A O 1
ATOM 1591 N N . ALA A 1 199 ? 13.541 -33.317 -11.899 1.00 44.81 199 ALA A N 1
ATOM 1592 C CA . ALA A 1 199 ? 14.402 -33.149 -10.729 1.00 44.81 199 ALA A CA 1
ATOM 1593 C C . ALA A 1 199 ? 13.614 -33.298 -9.413 1.00 44.81 199 ALA A C 1
ATOM 1595 O O . ALA A 1 199 ? 14.067 -34.009 -8.513 1.00 44.81 199 ALA A O 1
ATOM 1596 N N . GLU A 1 200 ? 12.402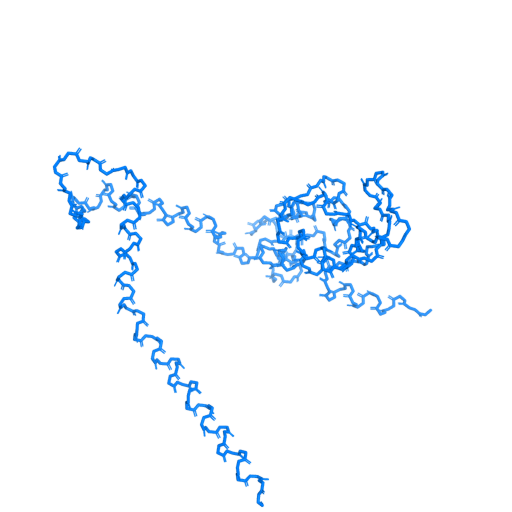 -32.742 -9.331 1.00 43.22 200 GLU A N 1
ATOM 1597 C CA . GLU A 1 200 ? 11.526 -32.871 -8.155 1.00 43.22 200 GLU A CA 1
ATOM 1598 C C . GLU A 1 200 ? 10.989 -34.295 -7.966 1.00 43.22 200 GLU A C 1
ATOM 1600 O O . GLU A 1 200 ? 11.028 -34.831 -6.855 1.00 43.22 200 GLU A O 1
ATOM 1605 N N . CYS A 1 201 ? 10.608 -34.982 -9.049 1.00 41.38 201 CYS A N 1
ATOM 1606 C CA . CYS A 1 201 ? 10.129 -36.365 -8.966 1.00 41.38 201 CYS A CA 1
ATOM 1607 C C . CYS A 1 201 ? 11.253 -37.358 -8.572 1.00 41.38 201 CYS A C 1
ATOM 1609 O O . CYS A 1 201 ? 11.009 -38.387 -7.928 1.00 41.38 201 CYS A O 1
ATOM 1611 N N . THR A 1 202 ? 12.516 -37.038 -8.890 1.00 48.12 202 THR A N 1
ATOM 1612 C CA . THR A 1 202 ? 13.691 -37.836 -8.483 1.00 48.12 202 THR A CA 1
ATOM 1613 C C . THR A 1 202 ? 14.098 -37.564 -7.025 1.00 48.12 202 THR A C 1
ATOM 1615 O O . THR A 1 202 ? 14.592 -38.461 -6.337 1.00 48.12 202 THR A O 1
ATOM 1618 N N . LEU A 1 203 ? 13.852 -36.354 -6.511 1.00 48.12 203 LEU A N 1
ATOM 1619 C CA . LEU A 1 203 ? 14.078 -35.996 -5.105 1.00 48.12 203 LEU A CA 1
ATOM 1620 C C . LEU A 1 203 ? 13.022 -36.610 -4.178 1.00 48.12 203 LEU A C 1
ATOM 1622 O O . LEU A 1 203 ? 13.383 -37.244 -3.184 1.00 48.12 203 LEU A O 1
ATOM 1626 N N . GLN A 1 204 ? 11.738 -36.538 -4.537 1.00 50.84 204 GLN A N 1
ATOM 1627 C CA . GLN A 1 204 ? 10.656 -37.134 -3.743 1.00 50.84 204 GLN A CA 1
ATOM 1628 C C . GLN A 1 204 ? 10.746 -38.669 -3.675 1.00 50.84 204 GLN A C 1
ATOM 1630 O O . GLN A 1 204 ? 10.529 -39.252 -2.612 1.00 50.84 204 GLN A O 1
ATOM 1635 N N . SER A 1 205 ? 11.170 -39.336 -4.756 1.00 50.88 205 SER A N 1
ATOM 1636 C CA . SER A 1 205 ? 11.377 -40.796 -4.764 1.00 50.88 205 SER A CA 1
ATOM 1637 C C . SER A 1 205 ? 12.623 -41.261 -3.990 1.00 50.88 205 SER A C 1
ATOM 1639 O O . SER A 1 205 ? 12.669 -42.396 -3.509 1.00 50.88 205 SER A O 1
ATOM 1641 N N . ARG A 1 206 ? 13.632 -40.394 -3.812 1.00 52.16 206 ARG A N 1
ATOM 1642 C CA . ARG A 1 206 ? 14.791 -40.655 -2.936 1.00 52.16 206 ARG A CA 1
ATOM 1643 C C . ARG A 1 206 ? 14.478 -40.415 -1.457 1.00 52.16 206 ARG A C 1
ATOM 1645 O O . ARG A 1 206 ? 14.999 -41.143 -0.611 1.00 52.16 206 ARG A O 1
ATOM 1652 N N . ILE A 1 207 ? 13.623 -39.442 -1.141 1.00 52.91 207 ILE A N 1
ATOM 1653 C CA . ILE A 1 207 ? 13.186 -39.152 0.234 1.00 52.91 207 ILE A CA 1
ATOM 1654 C C . ILE A 1 207 ? 12.252 -40.257 0.752 1.00 52.91 207 ILE A C 1
ATOM 1656 O O . ILE A 1 207 ? 12.427 -40.722 1.879 1.00 52.91 207 ILE A O 1
ATOM 1660 N N . SER A 1 208 ? 11.331 -40.759 -0.079 1.00 51.38 208 SER A N 1
ATOM 1661 C CA . SER A 1 208 ? 10.425 -41.851 0.307 1.00 51.38 208 SER A CA 1
ATOM 1662 C C . SER A 1 208 ? 11.150 -43.185 0.539 1.00 51.38 208 SER A C 1
ATOM 1664 O O . SER A 1 208 ? 10.875 -43.858 1.531 1.00 51.38 208 SER A O 1
ATOM 1666 N N . ARG A 1 209 ? 12.162 -43.534 -0.276 1.00 51.00 209 ARG A N 1
ATOM 1667 C CA . ARG A 1 209 ? 12.996 -44.733 -0.035 1.00 51.00 209 ARG A CA 1
ATOM 1668 C C . ARG A 1 209 ? 13.860 -44.636 1.224 1.00 51.00 209 ARG A C 1
ATOM 1670 O O . ARG A 1 209 ? 14.076 -45.648 1.878 1.00 51.00 209 ARG A O 1
ATOM 1677 N N . ARG A 1 210 ? 14.340 -43.444 1.601 1.00 52.31 210 ARG A N 1
ATOM 1678 C CA . ARG A 1 210 ? 15.113 -43.262 2.848 1.00 52.31 210 ARG A CA 1
ATOM 1679 C C . ARG A 1 210 ? 14.255 -43.338 4.113 1.00 52.31 210 ARG A C 1
ATOM 1681 O O . ARG A 1 210 ? 14.793 -43.673 5.163 1.00 52.31 210 ARG A O 1
ATOM 1688 N N . ARG A 1 211 ? 12.949 -43.054 4.028 1.00 49.72 211 ARG A N 1
ATOM 1689 C CA . ARG A 1 211 ? 12.009 -43.245 5.147 1.00 49.72 211 ARG A CA 1
ATOM 1690 C C . ARG A 1 211 ? 11.652 -44.717 5.366 1.00 49.72 211 ARG A C 1
ATOM 1692 O O . ARG A 1 211 ? 11.603 -45.127 6.514 1.00 49.72 211 ARG A O 1
ATOM 1699 N N . ALA A 1 212 ? 11.498 -45.503 4.299 1.00 49.53 212 ALA A N 1
ATOM 1700 C CA . ALA A 1 212 ? 11.163 -46.928 4.399 1.00 49.53 212 ALA A CA 1
ATOM 1701 C C . ALA A 1 212 ? 12.293 -47.803 4.983 1.00 49.53 212 ALA A C 1
ATOM 1703 O O . ALA A 1 212 ? 12.015 -48.806 5.618 1.00 49.53 212 ALA A O 1
ATOM 1704 N N . VAL A 1 213 ? 13.564 -47.417 4.815 1.00 53.12 213 VAL A N 1
ATOM 1705 C CA . VAL A 1 213 ? 14.727 -48.170 5.347 1.00 53.12 213 VAL A CA 1
ATOM 1706 C C . VAL A 1 213 ? 15.038 -47.829 6.817 1.00 53.12 213 VAL A C 1
ATOM 1708 O O . VAL A 1 213 ? 15.877 -48.465 7.438 1.00 53.12 213 VAL A O 1
ATOM 1711 N N . ARG A 1 214 ? 14.391 -46.809 7.396 1.00 48.81 214 ARG A N 1
ATOM 1712 C CA . ARG A 1 214 ? 14.582 -46.399 8.804 1.00 48.81 214 ARG A CA 1
ATOM 1713 C C . ARG A 1 214 ? 13.484 -46.899 9.748 1.00 48.81 214 ARG A C 1
ATOM 1715 O O . ARG A 1 214 ? 13.524 -46.560 10.926 1.00 48.81 214 ARG A O 1
ATOM 1722 N N . SER A 1 215 ? 12.505 -47.635 9.229 1.00 50.62 215 SER A N 1
ATOM 1723 C CA . SER A 1 215 ? 11.364 -48.171 9.981 1.00 50.62 215 SER A CA 1
ATOM 1724 C C . SER A 1 215 ? 11.418 -49.689 10.195 1.00 50.62 215 SER A C 1
ATOM 1726 O O . SER A 1 215 ? 10.420 -50.240 10.647 1.00 50.62 215 SER A O 1
ATOM 1728 N N . ASP A 1 216 ? 12.560 -50.322 9.906 1.00 44.56 216 ASP A N 1
ATOM 1729 C CA . ASP A 1 216 ? 12.885 -51.713 10.256 1.00 44.56 216 ASP A CA 1
ATOM 1730 C C . ASP A 1 216 ? 14.037 -51.750 11.273 1.00 44.56 216 ASP A C 1
ATOM 1732 O O . ASP A 1 216 ? 15.014 -50.982 11.081 1.00 44.56 216 ASP A O 1
#

Secondary structure (DSSP, 8-state):
--HHHHHHHHHHHTB-----EEEGGGB--HHHHHHHHTT--BSB-SSSS-BPPTT---EEEHHHHHHHHHHHHHHHEEETTTTTS-TT--SSS-EEEHHHHHHHH--B-HHHHHHHHHTBS-SEEEETTTTS--HHHHHHHHHHHHHHIIIII-S---------TT----HHHHHHHHHHHHHHHGGGTHHHHHHHHHHHHHHHHHHHHHHHTT--

pLDDT: mean 76.1, std 17.01, range [37.81, 93.44]

InterPro domains:
  IPR041206 HEPN/RES N-terminal domain 1 [PF18870] (39-159)